Protein AF-A0AAD8QE35-F1 (afdb_monomer)

InterPro domains:
  IPR004312 Arabidopsis retrotransposon Orf1, C-terminal [PF03078] (53-208)

Sequence (294 aa):
MKKFKFGELFKKGTTSTGRPSRASTQIRRSYNEDIIAPSFAPEEDNGAPNASSFPCYDFLTNAGILDDFFTLVNRAGLATYVGDEREQYHMLTKIFVESFKFHNTQYEPTVAFKIYGNPVTMELEEFCRALDIAPVGTARRIDDNLLELYRGITEDDCRTIQRGKIRNIQLPAIKYFAYYIATSILGRENTSNISSYHLAFLNAALTGQTPYHLGSLIARRLSSRGPIFGGTIALRILTHLRLPLDSNDVPLTPRRLDIAAMKSHHFVTTDSTIDNMVYRMLFADGNEKEIPLP

Secondary structure (DSSP, 8-state):
-PPPPTT-------------------------TTT------TT----S--PPEEE-HHHHHHTT-HHHHHHHHHHTT-HHHHT----EEHHHHHHHHHH-EEE--SS--EEEEEETTEEEEEEHHHHHHHHT----SB-SPPPTTHHHHHHHHHTS--S-GGG-BGGG-SSHHHHHHHHHHHHHTS--S--SB--HHHHHHHHHHHHS---B-HHHHHHHHHHS-SS---HHHHHHHHHHTTPPPPTTPPEEPPEEE-HHHHHHTTSB-TT--SSS-EEEEE-TTS-EEEEE--

Radius of gyration: 19.99 Å; Cα contacts (8 Å, |Δi|>4): 477; chains: 1; bounding box: 56×41×51 Å

Solvent-accessible surface area (backbone atoms only — not comparable to full-atom values): 16867 Å² total; per-residue (Å²): 136,87,85,84,67,95,84,80,86,78,81,86,79,84,87,84,86,90,81,86,84,84,86,74,96,63,92,73,78,76,69,41,81,90,78,52,71,71,87,66,62,100,82,62,77,68,71,72,55,43,60,35,40,40,84,28,66,68,42,30,53,42,53,66,29,42,69,59,34,51,49,32,33,50,37,47,46,34,50,72,56,71,72,56,82,67,86,25,36,40,56,51,24,38,43,25,40,78,47,29,41,55,48,85,48,97,85,70,31,33,38,35,30,23,60,86,79,46,77,48,74,46,47,45,58,57,54,12,55,39,60,60,34,71,84,43,53,43,74,65,81,87,67,81,74,54,53,59,57,52,17,68,46,22,72,63,37,83,62,55,58,74,72,30,42,40,60,33,33,59,50,64,38,61,32,52,50,55,53,41,42,28,25,47,59,52,25,36,80,73,61,55,56,40,45,72,67,56,46,52,50,48,46,11,23,74,70,58,47,54,71,52,19,58,53,50,54,37,40,50,42,50,41,45,75,60,59,38,36,34,18,64,56,41,51,35,42,37,56,65,70,69,51,83,80,65,90,84,54,49,72,42,72,84,38,54,53,30,68,68,47,31,34,76,61,49,46,28,44,86,83,42,45,81,92,50,37,31,35,45,34,38,44,70,90,69,52,72,47,80,40,77,42,103

pLDDT: mean 83.64, std 20.68, range [27.72, 98.38]

Nearest PDB structures (foldseek):
  9b9x-assembly1_A-2  TM=2.894E-01  e=6.205E+00  Vreelandella titanicae
  9ba3-assembly3_E  TM=2.863E-01  e=8.504E+00  Vreelandella titanicae

Foldseek 3Di:
DDDDDPDDPDDDDDDDDDDDDDDDDDPDDQPPVVPDLPDDPLPDQLDWAAEAAAADPLLCVLLVNVVVLVLLCVLLQNNVVNVPQDWFWTLLLRQFLSAWDWQDDPPFTKIWGDGNNHIDIDTLCLLCVLNRHDQDADLDDDDQPLVVVLCVQQVRQVDRLSPAFLLSRFDLSLSLNLQNCQCRQLNHPPNGGGHSLSSQSSCSSVVSDRNDRNSSNSSVSSNRRHHRGHRSSSVSVCVSVVHDDDPPIDTHDHHYCHPVVCCVNQQFPPPADSNWTWGWHAHSSRDIDTHTRD

Organism: Lolium multiflorum (NCBI:txid4521)

Mean predicted aligned error: 9.41 Å

Structure (mmCIF, N/CA/C/O backbone):
data_AF-A0AAD8QE35-F1
#
_entry.id   AF-A0AAD8QE35-F1
#
loop_
_atom_site.group_PDB
_atom_site.id
_atom_site.type_symbol
_atom_site.label_atom_id
_atom_site.label_alt_id
_atom_site.label_comp_id
_atom_site.label_asym_id
_atom_site.label_entity_id
_atom_site.label_seq_id
_atom_site.pdbx_PDB_ins_code
_atom_site.Cartn_x
_atom_site.Cartn_y
_atom_site.Cartn_z
_atom_site.occupancy
_atom_site.B_iso_or_equiv
_atom_site.auth_seq_id
_atom_site.auth_comp_id
_atom_site.auth_asym_id
_atom_site.auth_atom_id
_atom_site.pdbx_PDB_model_num
ATOM 1 N N . MET A 1 1 ? 32.143 -14.003 -19.822 1.00 35.47 1 MET A N 1
ATOM 2 C CA . MET A 1 1 ? 30.923 -13.337 -19.311 1.00 35.47 1 MET A CA 1
ATOM 3 C C . MET A 1 1 ? 31.322 -12.297 -18.276 1.00 35.47 1 MET A C 1
ATOM 5 O O . MET A 1 1 ? 31.864 -12.670 -17.244 1.00 35.47 1 MET A O 1
ATOM 9 N N . LYS A 1 2 ? 31.144 -11.003 -18.566 1.00 29.42 2 LYS A N 1
ATOM 10 C CA . LYS A 1 2 ? 31.415 -9.927 -17.598 1.00 29.42 2 LYS A CA 1
ATOM 11 C C . LYS A 1 2 ? 30.158 -9.700 -16.753 1.00 29.42 2 LYS A C 1
ATOM 13 O O . LYS A 1 2 ? 29.095 -9.459 -17.309 1.00 29.42 2 LYS A O 1
ATOM 18 N N . LYS A 1 3 ? 30.289 -9.822 -15.429 1.00 28.42 3 LYS A N 1
ATOM 19 C CA . LYS A 1 3 ? 29.255 -9.462 -14.448 1.00 28.42 3 LYS A CA 1
ATOM 20 C C . LYS A 1 3 ? 29.277 -7.944 -14.267 1.00 28.42 3 LYS A C 1
ATOM 22 O O . LYS A 1 3 ? 30.312 -7.414 -13.872 1.00 28.42 3 LYS A O 1
ATOM 27 N N . PHE A 1 4 ? 28.167 -7.269 -14.537 1.00 28.77 4 PHE A N 1
ATOM 28 C CA . PHE A 1 4 ? 28.001 -5.857 -14.194 1.00 28.77 4 PHE A CA 1
ATOM 29 C C . PHE A 1 4 ? 27.396 -5.743 -12.790 1.00 28.77 4 PHE A C 1
ATOM 31 O O . PHE A 1 4 ? 26.481 -6.491 -12.447 1.00 28.77 4 PHE A O 1
ATOM 38 N N . LYS A 1 5 ? 27.941 -4.840 -11.968 1.00 30.86 5 LYS A N 1
ATOM 39 C CA . LYS A 1 5 ? 27.371 -4.438 -10.676 1.00 30.86 5 LYS A CA 1
ATOM 40 C C . LYS A 1 5 ? 26.540 -3.164 -10.860 1.00 30.86 5 LYS A C 1
ATOM 42 O O . LYS A 1 5 ? 26.785 -2.371 -11.764 1.00 30.86 5 LYS A O 1
ATOM 47 N N . PHE A 1 6 ? 25.550 -3.005 -9.989 1.00 33.34 6 PHE A N 1
ATOM 48 C CA . PHE A 1 6 ? 24.589 -1.904 -9.952 1.00 33.34 6 PHE A CA 1
ATOM 49 C C . PHE A 1 6 ? 25.293 -0.527 -9.933 1.00 33.34 6 PHE A C 1
ATOM 51 O O . PHE A 1 6 ? 26.112 -0.285 -9.049 1.00 33.34 6 PHE A O 1
ATOM 58 N N . GLY A 1 7 ? 24.978 0.356 -10.897 1.00 43.53 7 GLY A N 1
ATOM 59 C CA . GLY A 1 7 ? 25.399 1.772 -10.899 1.00 43.53 7 GLY A CA 1
ATOM 60 C C . GLY A 1 7 ? 26.199 2.296 -12.106 1.00 43.53 7 GLY A C 1
ATOM 61 O O . GLY A 1 7 ? 26.408 3.501 -12.189 1.00 43.53 7 GLY A O 1
ATOM 62 N N . GLU A 1 8 ? 26.631 1.465 -13.063 1.00 31.75 8 GLU A N 1
ATOM 63 C CA . GLU A 1 8 ? 27.619 1.907 -14.077 1.00 31.75 8 GLU A CA 1
ATOM 64 C C . GLU A 1 8 ? 27.076 2.341 -15.458 1.00 31.75 8 GLU A C 1
ATOM 66 O O . GLU A 1 8 ? 27.870 2.670 -16.339 1.00 31.75 8 GLU A O 1
ATOM 71 N N . LEU A 1 9 ? 25.758 2.393 -15.694 1.00 40.06 9 LEU A N 1
ATOM 72 C CA . LEU A 1 9 ? 25.224 2.572 -17.062 1.00 40.06 9 LEU A CA 1
ATOM 73 C C . LEU A 1 9 ? 24.686 3.958 -17.448 1.00 40.06 9 LEU A C 1
ATOM 75 O O . LEU A 1 9 ? 24.257 4.128 -18.587 1.00 40.06 9 LEU A O 1
ATOM 79 N N . PHE A 1 10 ? 24.770 4.981 -16.597 1.00 42.38 10 PHE A N 1
ATOM 80 C CA . PHE A 1 10 ? 24.181 6.288 -16.922 1.00 42.38 10 PHE A CA 1
ATOM 81 C C . PHE A 1 10 ? 25.240 7.388 -17.013 1.00 42.38 10 PHE A C 1
ATOM 83 O O . PHE A 1 10 ? 25.568 8.067 -16.042 1.00 42.38 10 PHE A O 1
ATOM 90 N N . LYS A 1 11 ? 25.790 7.584 -18.220 1.00 33.75 11 LYS A N 1
ATOM 91 C CA . LYS A 1 11 ? 26.522 8.813 -18.552 1.00 33.75 11 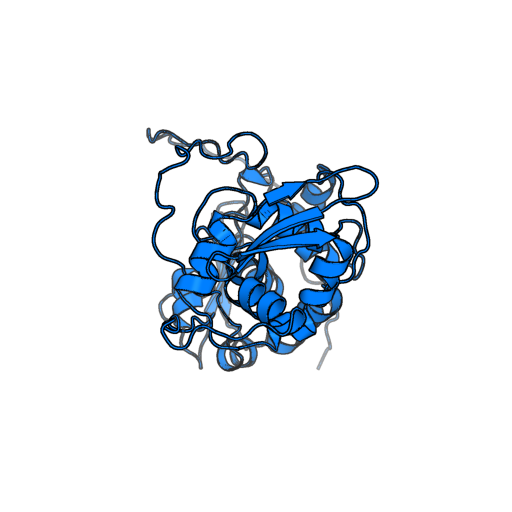LYS A CA 1
ATOM 92 C C . LYS A 1 11 ? 25.520 9.930 -18.847 1.00 33.75 11 LYS A C 1
ATOM 94 O O . LYS A 1 11 ? 24.755 9.858 -19.803 1.00 33.75 11 LYS A O 1
ATOM 99 N N . LYS A 1 12 ? 25.576 10.962 -18.005 1.00 34.97 12 LYS A N 1
ATOM 100 C CA . LYS A 1 12 ? 24.803 12.208 -18.033 1.00 34.97 12 LYS A CA 1
ATOM 101 C C . LYS A 1 12 ? 24.970 12.943 -19.372 1.00 34.97 12 LYS A C 1
ATOM 103 O O . LYS A 1 12 ? 26.063 13.412 -19.684 1.00 34.97 12 LYS A O 1
ATOM 108 N N . GLY A 1 13 ? 23.895 13.049 -20.149 1.00 31.31 13 GLY A N 1
ATOM 109 C CA . GLY A 1 13 ? 23.808 13.937 -21.311 1.00 31.31 13 GLY A CA 1
ATOM 110 C C . GLY A 1 13 ? 23.351 15.335 -20.890 1.00 31.31 13 GLY A C 1
ATOM 111 O O . GLY A 1 13 ? 22.481 15.479 -20.036 1.00 31.31 13 GLY A O 1
ATOM 112 N N . THR A 1 14 ? 23.968 16.373 -21.448 1.00 32.31 14 THR A N 1
ATOM 113 C CA . THR A 1 14 ? 23.683 17.783 -21.152 1.00 32.31 14 THR A CA 1
ATOM 114 C C . THR A 1 14 ? 22.373 18.292 -21.768 1.00 32.31 14 THR A C 1
ATOM 116 O O . THR A 1 14 ? 22.005 17.937 -22.882 1.00 32.31 14 THR A O 1
ATOM 119 N N . THR A 1 15 ? 21.735 19.181 -21.004 1.00 37.41 15 THR A N 1
ATOM 120 C CA . THR A 1 15 ? 20.575 20.066 -21.237 1.00 37.41 15 THR A CA 1
ATOM 121 C C . THR A 1 15 ? 20.285 20.537 -22.670 1.00 37.41 15 THR A C 1
ATOM 123 O O . THR A 1 15 ? 21.193 21.052 -23.316 1.00 37.41 15 THR A O 1
ATOM 126 N N . SER A 1 16 ? 18.995 20.595 -23.059 1.00 33.28 16 SER A N 1
ATOM 127 C CA . SER A 1 16 ? 18.467 21.726 -23.855 1.00 33.28 16 SER A CA 1
ATOM 128 C C . SER A 1 16 ? 16.928 21.865 -23.884 1.00 33.28 16 SER A C 1
ATOM 130 O O . SER A 1 16 ? 16.211 20.970 -24.313 1.00 33.28 16 SER A O 1
ATOM 132 N N . THR A 1 17 ? 16.489 23.072 -23.494 1.00 29.31 17 THR A N 1
ATOM 133 C CA . THR A 1 17 ? 15.390 23.937 -23.999 1.00 29.31 17 THR A CA 1
ATOM 134 C C . THR A 1 17 ? 13.962 23.405 -24.188 1.00 29.31 17 THR A C 1
ATOM 136 O O . THR A 1 17 ? 13.666 22.629 -25.091 1.00 29.31 17 THR A O 1
ATOM 139 N N . GLY A 1 18 ? 13.050 23.978 -23.392 1.00 35.59 18 GLY A N 1
ATOM 140 C CA . GLY A 1 18 ? 11.618 23.693 -23.381 1.00 35.59 18 GLY A CA 1
ATOM 141 C C . GLY A 1 18 ? 10.784 24.303 -24.513 1.00 35.59 18 GLY A C 1
ATOM 142 O O . GLY A 1 18 ? 11.203 25.196 -25.249 1.00 35.59 18 GLY A O 1
ATOM 143 N N . ARG A 1 19 ? 9.537 23.824 -24.591 1.00 27.72 19 ARG A N 1
ATOM 144 C CA . ARG A 1 19 ? 8.453 24.384 -25.409 1.00 27.72 19 ARG A CA 1
ATOM 145 C C . ARG A 1 19 ? 7.129 24.423 -24.623 1.00 27.72 19 ARG A C 1
ATOM 147 O O . ARG A 1 19 ? 6.970 23.675 -23.660 1.00 27.72 19 ARG A O 1
ATOM 154 N N . PRO A 1 20 ? 6.201 25.325 -24.992 1.00 31.66 20 PRO A N 1
ATOM 155 C CA . PRO A 1 20 ? 5.184 25.856 -24.092 1.00 31.66 20 PRO A CA 1
ATOM 156 C C . PRO A 1 20 ? 3.946 24.965 -23.939 1.00 31.66 20 PRO A C 1
ATOM 158 O O . PRO A 1 20 ? 3.482 24.311 -24.871 1.00 31.66 20 PRO A O 1
ATOM 161 N N . SER A 1 21 ? 3.382 25.021 -22.733 1.00 34.06 21 SER A N 1
ATOM 162 C CA . SER A 1 21 ? 2.161 24.339 -22.304 1.00 34.06 21 SER A CA 1
ATOM 163 C C . SER A 1 21 ? 0.914 24.932 -22.967 1.00 34.06 21 SER A C 1
ATOM 165 O O . SER A 1 21 ? 0.560 26.082 -22.708 1.00 34.06 21 SER A O 1
ATOM 167 N N . ARG A 1 22 ? 0.176 24.119 -23.734 1.00 32.00 22 ARG A N 1
ATOM 168 C CA . ARG A 1 22 ? -1.222 24.403 -24.091 1.00 32.00 22 ARG A CA 1
ATOM 169 C C . ARG A 1 22 ? -2.116 24.075 -22.895 1.00 32.00 22 ARG A C 1
ATOM 171 O O . ARG A 1 22 ? -2.375 22.913 -22.597 1.00 32.00 22 ARG A O 1
ATOM 178 N N . ALA A 1 23 ? -2.560 25.115 -22.198 1.00 35.97 23 ALA A N 1
ATOM 179 C CA . ALA A 1 23 ? -3.620 25.016 -21.210 1.00 35.97 23 ALA A CA 1
ATOM 180 C C . ALA A 1 23 ? -4.965 24.839 -21.928 1.00 35.97 23 ALA A C 1
ATOM 182 O O . ALA A 1 23 ? -5.373 25.707 -22.695 1.00 35.97 23 ALA A O 1
ATOM 183 N N . SER A 1 24 ? -5.657 23.733 -21.658 1.00 31.94 24 SER A N 1
ATOM 184 C CA . SER A 1 24 ? -7.096 23.621 -21.883 1.00 31.94 24 SER A CA 1
ATOM 185 C C . SER A 1 24 ? -7.795 23.408 -20.546 1.00 31.94 24 SER A C 1
ATOM 187 O O . SER A 1 24 ? -7.447 22.532 -19.754 1.00 31.94 24 SER A O 1
ATOM 189 N N . THR A 1 25 ? -8.762 24.280 -20.327 1.00 38.62 25 THR A N 1
ATOM 190 C CA . THR A 1 25 ? -9.704 24.434 -19.227 1.00 38.62 25 THR A CA 1
ATOM 191 C C . THR A 1 25 ? -10.358 23.111 -18.819 1.00 38.62 25 THR A C 1
ATOM 193 O O . THR A 1 25 ? -11.328 22.655 -19.411 1.00 38.62 25 THR A O 1
ATOM 196 N N . GLN A 1 26 ? -9.8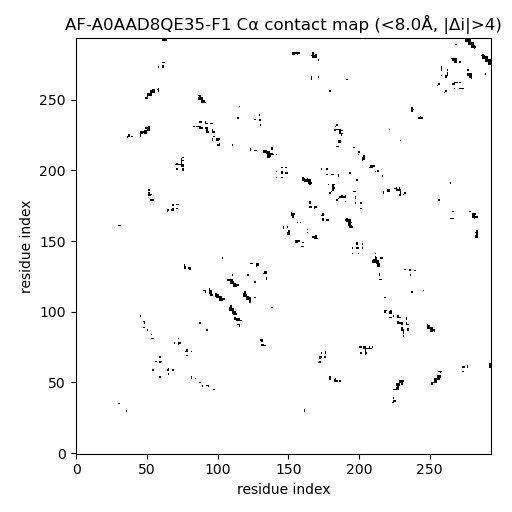55 22.520 -17.742 1.00 32.88 26 GLN A N 1
ATOM 197 C CA . GLN A 1 26 ? -10.645 21.729 -16.807 1.00 32.88 26 GLN A CA 1
ATOM 198 C C . GLN A 1 26 ? -10.312 22.269 -15.423 1.00 32.88 26 GLN A C 1
ATOM 200 O O . GLN A 1 26 ? -9.146 22.550 -15.139 1.00 32.88 26 GLN A O 1
ATOM 205 N N . ILE A 1 27 ? -11.329 22.457 -14.584 1.00 31.09 27 ILE A N 1
ATOM 206 C CA . ILE A 1 27 ? -11.174 22.850 -13.182 1.00 31.09 27 ILE A CA 1
ATOM 207 C C . ILE A 1 27 ? -10.226 21.834 -12.529 1.00 31.09 27 ILE A C 1
ATOM 209 O O . ILE A 1 27 ? -10.613 20.719 -12.185 1.00 31.09 27 ILE A O 1
ATOM 213 N N . ARG A 1 28 ? -8.942 22.192 -12.421 1.00 30.69 28 ARG A N 1
ATOM 214 C CA . ARG A 1 28 ? -7.927 21.370 -11.768 1.00 30.69 28 ARG A CA 1
ATOM 215 C C . ARG A 1 28 ? -8.193 21.442 -10.274 1.00 30.69 28 ARG A C 1
ATOM 217 O O . ARG A 1 28 ? -7.816 22.415 -9.627 1.00 30.69 28 ARG A O 1
ATOM 224 N N . ARG A 1 29 ? -8.813 20.396 -9.722 1.00 34.97 29 ARG A N 1
ATOM 225 C CA . ARG A 1 29 ? -8.756 20.146 -8.280 1.00 34.97 29 ARG A CA 1
ATOM 226 C C . ARG A 1 29 ? -7.279 20.003 -7.903 1.00 34.97 29 ARG A C 1
ATOM 228 O O . ARG A 1 29 ? -6.579 19.128 -8.410 1.00 34.97 29 ARG A O 1
ATOM 235 N N . SER A 1 30 ? -6.790 20.927 -7.084 1.00 33.66 30 SER A N 1
ATOM 236 C CA . SER A 1 30 ? -5.463 20.843 -6.483 1.00 33.66 30 SER A CA 1
ATOM 237 C C . SER A 1 30 ? -5.479 19.672 -5.500 1.00 33.66 30 SER A C 1
ATOM 239 O O . SER A 1 30 ? -6.125 19.757 -4.461 1.00 33.66 30 SER A O 1
ATOM 241 N N . TYR A 1 31 ? -4.830 18.557 -5.840 1.00 44.31 31 TYR A N 1
ATOM 242 C CA . TYR A 1 31 ? -4.689 17.404 -4.943 1.00 44.31 31 TYR A CA 1
ATOM 243 C C . TYR A 1 31 ? -3.581 17.682 -3.934 1.00 44.31 31 TYR A C 1
ATOM 245 O O . TYR A 1 31 ? -2.482 17.137 -4.001 1.00 44.31 31 TYR A O 1
ATOM 253 N N . ASN A 1 32 ? -3.866 18.605 -3.028 1.00 43.66 32 ASN A N 1
ATOM 254 C CA . ASN A 1 32 ? -3.043 18.841 -1.867 1.00 43.66 32 ASN A CA 1
ATOM 255 C C . ASN A 1 32 ? -3.665 18.032 -0.721 1.00 43.66 32 ASN A C 1
ATOM 257 O O . ASN A 1 32 ? -4.665 18.446 -0.138 1.00 43.66 32 ASN A O 1
ATOM 261 N N . GLU A 1 33 ? -3.126 16.836 -0.475 1.00 52.22 33 GLU A N 1
ATOM 262 C CA . GLU A 1 33 ? -3.690 15.847 0.466 1.00 52.22 33 GLU A CA 1
ATOM 263 C C . GLU A 1 33 ? -3.684 16.328 1.923 1.00 52.22 33 GLU A C 1
ATOM 265 O O . GLU A 1 33 ? -4.441 15.814 2.738 1.00 52.22 33 GLU A O 1
ATOM 270 N N . ASP A 1 34 ? -2.900 17.366 2.226 1.00 42.91 34 ASP A N 1
ATOM 271 C CA . ASP A 1 34 ? -2.876 18.022 3.532 1.00 42.91 34 ASP A CA 1
ATOM 272 C C . ASP A 1 34 ? -3.781 19.272 3.621 1.00 42.91 34 ASP A C 1
ATOM 274 O O . ASP A 1 34 ? -3.892 19.859 4.695 1.00 42.91 34 ASP A O 1
ATOM 278 N N . ILE A 1 35 ? -4.394 19.724 2.515 1.00 39.91 35 ILE A N 1
ATOM 279 C CA . ILE A 1 35 ? -5.206 20.963 2.478 1.00 39.91 35 ILE A CA 1
ATOM 280 C C . ILE A 1 35 ? -6.658 20.705 2.056 1.00 39.91 35 ILE A C 1
ATOM 282 O O . ILE A 1 35 ? -7.537 21.487 2.404 1.00 39.91 35 ILE A O 1
ATOM 286 N N . ILE A 1 36 ? -6.953 19.610 1.353 1.00 36.78 36 ILE A N 1
ATOM 287 C CA . ILE A 1 36 ? -8.328 19.293 0.954 1.00 36.78 36 ILE A CA 1
ATOM 288 C C . ILE A 1 36 ? -8.663 17.875 1.397 1.00 36.78 36 ILE A C 1
ATOM 290 O O . ILE A 1 36 ? -8.595 16.926 0.617 1.00 36.78 36 ILE A O 1
ATOM 294 N N . ALA A 1 37 ? -9.083 17.746 2.657 1.00 36.47 37 ALA A N 1
ATOM 295 C CA . ALA A 1 37 ? -10.058 16.718 2.983 1.00 36.47 37 ALA A CA 1
ATOM 296 C C . ALA A 1 37 ? -11.293 17.015 2.119 1.00 36.47 37 ALA A C 1
ATOM 298 O O . ALA A 1 37 ? -11.803 18.139 2.176 1.00 36.47 37 ALA A O 1
ATOM 299 N N . PRO A 1 38 ? -11.753 16.093 1.263 1.00 39.47 38 PRO A N 1
ATOM 300 C CA . PRO A 1 38 ? -13.005 16.324 0.577 1.00 39.47 38 PRO A CA 1
ATOM 301 C C . PRO A 1 38 ? -14.102 16.417 1.645 1.00 39.47 38 PRO A C 1
ATOM 303 O O . PRO A 1 38 ? -14.310 15.496 2.433 1.00 39.47 38 PRO A O 1
ATOM 306 N N . SER A 1 39 ? -14.724 17.593 1.721 1.00 34.56 39 SER A N 1
ATOM 307 C CA . SER A 1 39 ? -15.878 17.860 2.571 1.00 34.56 39 SER A CA 1
ATOM 308 C C . SER A 1 39 ? -17.063 17.118 1.972 1.00 34.56 39 SER A C 1
ATOM 310 O O . SER A 1 39 ? -17.765 17.665 1.125 1.00 34.56 39 SER A O 1
ATOM 312 N N . PHE A 1 40 ? -17.247 15.876 2.396 1.00 40.78 40 PHE A N 1
ATOM 313 C CA . PHE A 1 40 ? -18.498 15.158 2.217 1.00 40.78 40 PHE A CA 1
ATOM 314 C C . PHE A 1 40 ? -19.325 15.339 3.486 1.00 40.78 40 PHE A C 1
ATOM 316 O O . PHE A 1 40 ? -18.777 15.325 4.597 1.00 40.78 40 PHE A O 1
ATOM 323 N N . ALA A 1 41 ? -20.622 15.588 3.330 1.00 42.97 41 ALA A N 1
ATOM 324 C CA . ALA A 1 41 ? -21.521 15.731 4.468 1.00 42.97 41 ALA A CA 1
ATOM 325 C C . ALA A 1 41 ? -21.488 14.444 5.326 1.00 42.97 41 ALA A C 1
ATOM 327 O O . ALA A 1 41 ? -21.203 13.369 4.798 1.00 42.97 41 ALA A O 1
ATOM 328 N N . PRO A 1 42 ? -21.784 14.502 6.640 1.00 49.94 42 PRO A N 1
ATOM 329 C CA . PRO A 1 42 ? -21.721 13.341 7.542 1.00 49.94 42 PRO A CA 1
ATOM 330 C C . PRO A 1 42 ? -22.546 12.119 7.098 1.00 49.94 42 PRO A C 1
ATOM 332 O O . PRO A 1 42 ? -22.312 11.026 7.609 1.00 49.94 42 PRO A O 1
ATOM 335 N N . GLU A 1 43 ? -23.483 12.315 6.168 1.00 51.81 43 GLU A N 1
ATOM 336 C CA . GLU A 1 43 ? -24.451 11.333 5.671 1.00 51.81 43 GLU A CA 1
ATOM 337 C C . GLU A 1 43 ? -24.199 10.878 4.221 1.00 51.81 43 GLU A C 1
ATOM 339 O O . GLU A 1 43 ? -24.979 10.093 3.687 1.00 51.81 43 GLU A O 1
ATOM 344 N N . GLU A 1 44 ? -23.134 11.340 3.558 1.00 57.69 44 GLU A N 1
ATOM 345 C CA . GLU A 1 44 ? -22.817 10.857 2.210 1.00 57.69 44 GLU A CA 1
ATOM 346 C C . GLU A 1 44 ? -22.175 9.464 2.280 1.00 57.69 44 GLU A C 1
ATOM 348 O O . GLU A 1 44 ? -21.065 9.282 2.793 1.00 57.69 44 GLU A O 1
ATOM 353 N N . ASP A 1 45 ? -22.908 8.476 1.759 1.00 68.50 45 ASP A N 1
ATOM 354 C CA . ASP A 1 45 ? -22.418 7.129 1.470 1.00 68.50 45 ASP A CA 1
ATOM 355 C C . ASP A 1 45 ? -21.128 7.232 0.636 1.00 68.50 45 ASP A C 1
ATOM 357 O O . ASP A 1 45 ? -21.146 7.764 -0.477 1.00 68.50 45 ASP A O 1
ATOM 361 N N . ASN A 1 46 ? -19.997 6.730 1.156 1.00 70.75 46 ASN A N 1
ATOM 362 C CA . ASN A 1 46 ? -18.709 6.792 0.446 1.00 70.75 46 ASN A CA 1
ATOM 363 C C . ASN A 1 46 ? -18.626 5.750 -0.690 1.00 70.75 46 ASN A C 1
ATOM 365 O O . ASN A 1 46 ? -17.576 5.582 -1.316 1.00 70.75 46 ASN A O 1
ATOM 369 N N . GLY A 1 47 ? -19.739 5.064 -0.967 1.00 84.19 47 GLY A N 1
ATOM 370 C CA . GLY A 1 47 ? -19.930 4.139 -2.068 1.00 84.19 47 GLY A CA 1
ATOM 371 C C . GLY A 1 47 ? -19.789 2.681 -1.644 1.00 84.19 47 GLY A C 1
ATOM 372 O O . GLY A 1 47 ? -19.987 2.296 -0.486 1.00 84.19 47 GLY A O 1
ATOM 373 N N . ALA A 1 48 ? -19.472 1.835 -2.622 1.00 88.12 48 ALA A N 1
ATOM 374 C CA . ALA A 1 48 ? -19.199 0.427 -2.382 1.00 88.12 48 ALA A CA 1
ATOM 375 C C . ALA A 1 48 ? -17.726 0.212 -1.966 1.00 88.12 48 ALA A C 1
ATOM 377 O O . ALA A 1 48 ? -16.829 0.870 -2.507 1.00 88.12 48 ALA A O 1
ATOM 378 N N . PRO A 1 49 ? -17.450 -0.716 -1.033 1.00 91.94 49 PRO A N 1
ATOM 379 C CA . PRO A 1 49 ? -16.101 -1.172 -0.728 1.00 91.94 49 PRO A CA 1
ATOM 380 C C . PRO A 1 49 ? -15.436 -1.822 -1.943 1.00 91.94 49 PRO A C 1
ATOM 382 O O . PRO A 1 49 ? -16.054 -2.560 -2.708 1.00 91.94 49 PRO A O 1
ATOM 385 N N . ASN A 1 50 ? -14.140 -1.567 -2.086 1.00 91.56 50 ASN A N 1
ATOM 386 C CA . ASN A 1 50 ? -13.281 -2.134 -3.110 1.00 91.56 50 ASN A CA 1
ATOM 387 C C . ASN A 1 50 ? -12.273 -3.090 -2.470 1.00 91.56 50 ASN A C 1
ATOM 389 O O . ASN A 1 50 ? -11.708 -2.803 -1.412 1.00 91.56 50 ASN A O 1
ATOM 393 N N . ALA A 1 51 ? -12.000 -4.206 -3.145 1.00 91.81 51 ALA A N 1
ATOM 394 C CA . ALA A 1 51 ? -10.957 -5.128 -2.719 1.00 91.81 51 ALA A CA 1
ATOM 395 C C . ALA A 1 51 ? -9.559 -4.509 -2.891 1.00 91.81 51 ALA A C 1
ATOM 397 O O . ALA A 1 51 ? -9.238 -3.939 -3.941 1.00 91.81 51 ALA A O 1
ATOM 398 N N . SER A 1 52 ? -8.710 -4.683 -1.877 1.00 91.12 52 SER A N 1
ATOM 399 C CA . SER A 1 52 ? -7.258 -4.504 -1.981 1.00 91.12 52 SER A CA 1
ATOM 400 C C . SER A 1 52 ? -6.673 -5.424 -3.057 1.00 91.12 52 SER A C 1
ATOM 402 O O . SER A 1 52 ? -7.171 -6.535 -3.252 1.00 91.12 52 SER A O 1
ATOM 404 N N . SER A 1 53 ? -5.613 -4.979 -3.739 1.00 91.69 53 SER A N 1
ATOM 405 C CA . SER A 1 53 ? -4.965 -5.763 -4.800 1.00 91.69 53 SER A CA 1
ATOM 406 C C . SER A 1 53 ? -3.796 -6.587 -4.261 1.00 91.69 53 SER A C 1
ATOM 408 O O . SER A 1 53 ? -2.839 -6.048 -3.703 1.00 91.69 53 SER A O 1
ATOM 410 N N . PHE A 1 54 ? -3.815 -7.892 -4.483 1.00 93.81 54 PHE A N 1
ATOM 411 C CA . PHE A 1 54 ? -2.701 -8.763 -4.124 1.00 93.81 54 PHE A CA 1
ATOM 412 C C . PHE A 1 54 ? -1.625 -8.772 -5.215 1.00 93.81 54 PHE A C 1
ATOM 414 O O . PHE A 1 54 ? -1.931 -8.555 -6.396 1.00 93.81 54 PHE A O 1
ATOM 421 N N . PRO A 1 55 ? -0.353 -9.019 -4.867 1.00 95.31 55 PRO A N 1
ATOM 422 C CA . PRO A 1 55 ? 0.665 -9.279 -5.871 1.00 95.31 55 PRO A CA 1
ATOM 423 C C . PRO A 1 55 ? 0.307 -10.508 -6.723 1.00 95.31 55 PRO A C 1
ATOM 425 O O . PRO A 1 55 ? -0.347 -11.445 -6.270 1.00 95.31 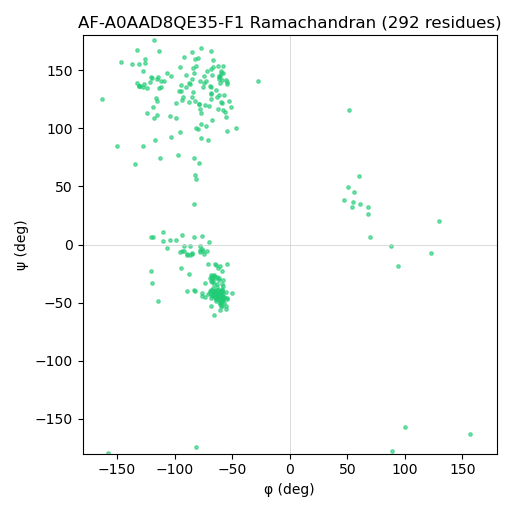55 PRO A O 1
ATOM 428 N N . CYS A 1 56 ? 0.729 -10.510 -7.985 1.00 96.06 56 CYS A N 1
ATOM 429 C CA . CYS A 1 56 ? 0.651 -11.674 -8.856 1.00 96.06 56 CYS A CA 1
ATOM 430 C C . CYS A 1 56 ? 2.048 -12.297 -8.981 1.00 96.06 56 CYS A C 1
ATOM 432 O O . CYS A 1 56 ? 2.940 -11.696 -9.578 1.00 96.06 56 CYS A O 1
ATOM 434 N N . TYR A 1 57 ? 2.240 -13.488 -8.408 1.00 95.81 57 TYR A N 1
ATOM 435 C CA . TYR A 1 57 ? 3.521 -14.205 -8.450 1.00 95.81 57 TYR A CA 1
ATOM 436 C C . TYR A 1 57 ? 3.948 -14.548 -9.877 1.00 95.81 57 TYR A C 1
ATOM 438 O O . TYR A 1 57 ? 5.113 -14.349 -10.217 1.00 95.81 57 TYR A O 1
ATOM 446 N N . ASP A 1 58 ? 3.012 -14.984 -10.723 1.00 96.25 58 ASP A N 1
ATOM 447 C CA . ASP A 1 58 ? 3.301 -15.283 -12.128 1.00 96.25 58 ASP A CA 1
ATOM 448 C C . ASP A 1 58 ? 3.790 -14.033 -12.857 1.00 96.25 58 ASP A C 1
ATOM 450 O O . ASP A 1 58 ? 4.817 -14.076 -13.530 1.00 96.25 58 ASP A O 1
ATOM 454 N N . PHE A 1 59 ? 3.118 -12.890 -12.673 1.00 97.62 59 PHE A N 1
ATOM 455 C CA . PHE A 1 59 ? 3.576 -11.632 -13.256 1.00 97.62 59 PHE A CA 1
ATOM 456 C C . PHE A 1 59 ? 4.972 -11.261 -12.749 1.00 97.62 59 PHE A C 1
ATOM 458 O O . PHE A 1 59 ? 5.856 -11.003 -13.553 1.00 97.62 59 PHE A O 1
ATOM 465 N N . LEU A 1 60 ? 5.187 -11.260 -11.430 1.00 97.88 60 LEU A N 1
ATOM 466 C CA . LEU A 1 60 ? 6.468 -10.890 -10.818 1.00 97.88 60 LEU A CA 1
ATOM 467 C C . LEU A 1 60 ? 7.630 -11.776 -11.291 1.00 97.88 60 LEU A C 1
ATOM 469 O O . LEU A 1 60 ? 8.732 -11.271 -11.514 1.00 97.88 60 LEU A O 1
ATOM 473 N N . THR A 1 61 ? 7.380 -13.079 -11.432 1.00 97.81 61 THR A N 1
ATOM 474 C CA . THR A 1 61 ? 8.368 -14.071 -11.873 1.00 97.81 61 THR A CA 1
ATOM 475 C C . THR A 1 61 ? 8.729 -13.854 -13.336 1.00 97.81 61 THR A C 1
ATOM 477 O O . THR A 1 61 ? 9.904 -13.683 -13.646 1.00 97.81 61 THR A O 1
ATOM 480 N N . ASN A 1 62 ? 7.727 -13.785 -14.217 1.00 97.12 62 ASN A N 1
ATOM 481 C CA . ASN A 1 62 ? 7.945 -13.598 -15.653 1.00 97.12 62 ASN A CA 1
ATOM 482 C C . ASN A 1 62 ? 8.473 -12.193 -15.986 1.00 97.12 62 ASN A C 1
ATOM 484 O O . ASN A 1 62 ? 9.235 -12.023 -16.919 1.00 97.12 62 ASN A O 1
ATOM 488 N N . ALA A 1 63 ? 8.148 -11.177 -15.185 1.00 97.38 63 ALA A N 1
ATOM 489 C CA . ALA A 1 63 ? 8.737 -9.846 -15.314 1.00 97.38 63 ALA A CA 1
ATOM 490 C C . ALA A 1 63 ? 10.190 -9.767 -14.798 1.00 97.38 63 ALA A C 1
ATOM 492 O O . ALA A 1 63 ? 10.824 -8.719 -14.935 1.00 97.38 63 ALA A O 1
ATOM 493 N N . GLY A 1 64 ? 10.709 -10.822 -14.156 1.00 97.81 64 GLY A N 1
ATOM 494 C CA . GLY A 1 64 ? 12.057 -10.854 -13.586 1.00 97.81 64 GLY A CA 1
ATOM 495 C C . GLY A 1 64 ? 12.260 -9.921 -12.386 1.00 97.81 64 GLY A C 1
ATOM 496 O O . GLY A 1 64 ? 13.378 -9.469 -12.154 1.00 97.81 64 GLY A O 1
ATOM 497 N N . ILE A 1 65 ? 11.196 -9.598 -11.638 1.00 98.25 65 ILE A N 1
ATOM 498 C CA . ILE A 1 65 ? 11.224 -8.622 -10.526 1.00 98.25 65 ILE A CA 1
ATOM 499 C C . ILE A 1 65 ? 10.811 -9.209 -9.172 1.00 98.25 65 ILE A C 1
ATOM 501 O O . ILE A 1 65 ? 10.660 -8.463 -8.205 1.00 98.25 65 ILE A O 1
ATOM 505 N N . LEU A 1 66 ? 10.603 -10.526 -9.093 1.00 98.06 66 LEU A N 1
ATOM 506 C CA . LEU A 1 66 ? 10.132 -11.217 -7.890 1.00 98.06 66 LEU A CA 1
ATOM 507 C C . LEU A 1 66 ? 11.029 -10.953 -6.670 1.00 98.06 66 LEU A C 1
ATOM 509 O O . LEU A 1 66 ? 10.547 -10.462 -5.648 1.00 98.06 66 LEU A O 1
ATOM 513 N N . ASP A 1 67 ? 12.327 -11.229 -6.790 1.00 98.19 67 ASP A N 1
ATOM 514 C CA . ASP A 1 67 ? 13.277 -11.109 -5.677 1.00 98.19 67 ASP A CA 1
ATOM 515 C C . ASP A 1 67 ? 13.453 -9.654 -5.223 1.00 98.19 67 ASP A C 1
ATOM 517 O O . ASP A 1 67 ? 13.482 -9.359 -4.023 1.00 98.19 67 ASP A O 1
ATOM 521 N N . ASP A 1 68 ? 13.508 -8.723 -6.178 1.00 98.31 68 ASP A N 1
ATOM 522 C CA . ASP A 1 68 ? 13.600 -7.290 -5.898 1.00 98.31 68 ASP A CA 1
ATOM 523 C C . ASP A 1 68 ? 12.338 -6.790 -5.183 1.00 98.31 68 ASP A C 1
ATOM 525 O O . ASP A 1 68 ? 12.429 -6.061 -4.191 1.00 98.31 68 ASP A O 1
ATOM 529 N N . PHE A 1 69 ? 11.153 -7.216 -5.633 1.00 98.25 69 PHE A N 1
ATOM 530 C CA . PHE A 1 69 ? 9.887 -6.882 -4.985 1.00 98.25 69 PHE A CA 1
ATOM 531 C C . PHE A 1 69 ? 9.846 -7.394 -3.541 1.00 98.25 69 PHE A C 1
ATOM 533 O O . PHE A 1 69 ? 9.564 -6.616 -2.627 1.00 98.25 69 PHE A O 1
ATOM 540 N N . PHE A 1 70 ? 10.181 -8.665 -3.301 1.00 97.94 70 PHE A N 1
ATOM 541 C CA . PHE A 1 70 ? 10.179 -9.215 -1.943 1.00 97.94 70 PHE A CA 1
ATOM 542 C C . PHE A 1 70 ? 11.267 -8.607 -1.055 1.00 97.94 70 PHE A C 1
ATOM 544 O O . PHE A 1 70 ? 11.053 -8.433 0.145 1.00 97.94 70 PHE A O 1
ATOM 551 N N . THR A 1 71 ? 12.394 -8.179 -1.626 1.00 98.38 71 THR A N 1
ATOM 552 C CA . THR A 1 71 ? 13.403 -7.400 -0.896 1.00 98.38 71 THR A CA 1
ATOM 553 C C . THR A 1 71 ? 12.828 -6.073 -0.393 1.00 98.38 71 THR A C 1
ATOM 555 O O . THR A 1 71 ? 13.015 -5.735 0.779 1.00 98.38 71 THR A O 1
ATOM 558 N N . LEU A 1 72 ? 12.088 -5.341 -1.236 1.00 98.38 72 LEU A N 1
ATOM 559 C CA . LEU A 1 72 ? 11.412 -4.095 -0.852 1.00 98.38 72 LEU A CA 1
ATOM 560 C C . LEU A 1 72 ? 10.346 -4.336 0.227 1.00 98.38 72 LEU A C 1
ATOM 562 O O . LEU A 1 72 ? 10.297 -3.611 1.220 1.00 98.38 72 LEU A O 1
ATOM 566 N N . VAL A 1 73 ? 9.531 -5.380 0.061 1.00 97.25 73 VAL A N 1
ATOM 567 C CA . VAL A 1 73 ? 8.493 -5.788 1.023 1.00 97.25 73 VAL A CA 1
ATOM 568 C C . VAL A 1 73 ? 9.089 -6.098 2.395 1.00 97.25 73 VAL A C 1
ATOM 570 O O . VAL A 1 73 ? 8.597 -5.593 3.405 1.00 97.25 73 VAL A O 1
ATOM 573 N N . ASN A 1 74 ? 10.162 -6.890 2.436 1.00 96.50 74 ASN A N 1
ATOM 574 C CA . ASN A 1 74 ? 10.825 -7.273 3.680 1.00 96.50 74 ASN A CA 1
ATOM 575 C C . ASN A 1 74 ? 11.414 -6.053 4.396 1.00 96.50 74 ASN A C 1
ATOM 577 O O . ASN A 1 74 ? 11.209 -5.884 5.596 1.00 96.50 74 ASN A O 1
ATOM 581 N N . ARG A 1 75 ? 12.089 -5.161 3.662 1.00 96.69 75 ARG A N 1
ATOM 582 C CA . ARG A 1 75 ? 12.672 -3.932 4.227 1.00 96.69 75 ARG A CA 1
ATOM 583 C C . ARG A 1 75 ? 11.624 -2.940 4.724 1.00 96.69 75 ARG A C 1
ATOM 585 O O . ARG A 1 75 ? 11.874 -2.236 5.694 1.00 96.69 75 ARG A O 1
ATOM 592 N N . ALA A 1 76 ? 10.453 -2.905 4.094 1.00 95.81 76 ALA A N 1
ATOM 593 C CA . ALA A 1 76 ? 9.326 -2.097 4.548 1.00 95.81 76 ALA A CA 1
ATOM 594 C C . ALA A 1 76 ? 8.566 -2.710 5.741 1.00 95.81 76 ALA A C 1
ATOM 596 O O . ALA A 1 76 ? 7.630 -2.084 6.234 1.00 95.81 76 ALA A O 1
ATOM 597 N N . GLY A 1 77 ? 8.926 -3.922 6.188 1.00 94.81 77 GLY A N 1
ATOM 598 C CA . GLY A 1 77 ? 8.211 -4.627 7.253 1.00 94.81 77 GLY A CA 1
ATOM 599 C C . GLY A 1 77 ? 6.802 -5.063 6.844 1.00 94.81 77 GLY A C 1
ATOM 600 O O . GLY A 1 77 ? 5.901 -5.061 7.670 1.00 94.81 77 GLY A O 1
ATOM 601 N N . LEU A 1 78 ? 6.589 -5.389 5.564 1.00 94.88 78 LEU A N 1
ATOM 602 C CA . LEU A 1 78 ? 5.273 -5.749 5.013 1.00 94.88 78 LEU A CA 1
ATOM 603 C C . LEU A 1 78 ? 5.156 -7.233 4.635 1.00 94.88 78 LEU A C 1
ATOM 605 O O . LEU A 1 78 ? 4.199 -7.615 3.964 1.00 94.88 78 LEU A O 1
ATOM 609 N N . ALA A 1 79 ? 6.116 -8.071 5.031 1.00 93.50 79 ALA A N 1
ATOM 610 C CA . ALA A 1 79 ? 6.207 -9.470 4.606 1.00 93.50 79 ALA A CA 1
ATOM 611 C C . ALA A 1 79 ? 4.949 -10.280 4.943 1.00 93.50 79 ALA A C 1
ATOM 613 O O . ALA A 1 79 ? 4.354 -10.906 4.065 1.00 93.50 79 ALA A O 1
ATOM 614 N N . THR A 1 80 ? 4.496 -10.214 6.196 1.00 91.06 80 THR A N 1
ATOM 615 C CA . THR A 1 80 ? 3.287 -10.924 6.622 1.00 91.06 80 THR A CA 1
ATOM 616 C C . THR A 1 80 ? 2.039 -10.333 5.992 1.00 91.06 80 THR A C 1
ATOM 618 O O . THR A 1 80 ? 1.099 -11.073 5.731 1.00 91.06 80 THR A O 1
ATOM 621 N N . TYR A 1 81 ? 2.016 -9.023 5.729 1.00 87.19 81 TYR A N 1
ATOM 622 C CA . TYR A 1 81 ? 0.901 -8.352 5.065 1.00 87.19 81 TYR A CA 1
ATOM 623 C C . TYR A 1 81 ? 0.756 -8.793 3.606 1.00 87.19 81 TYR A C 1
ATOM 625 O O . TYR A 1 81 ? -0.349 -9.071 3.158 1.00 87.19 81 TYR A O 1
ATOM 633 N N . VAL A 1 82 ? 1.866 -8.897 2.871 1.00 90.62 82 VAL A N 1
ATOM 634 C CA . VAL A 1 82 ? 1.876 -9.383 1.482 1.00 90.62 82 VAL A CA 1
ATOM 635 C C . VAL A 1 82 ? 1.460 -10.848 1.386 1.00 90.62 82 VAL A C 1
ATOM 637 O O . VAL A 1 82 ? 0.724 -11.199 0.470 1.00 90.62 82 VAL A O 1
ATOM 640 N N . GLY A 1 83 ? 1.910 -11.692 2.318 1.00 86.44 83 GLY A N 1
ATOM 641 C CA . GLY A 1 83 ? 1.558 -13.117 2.334 1.00 86.44 83 GLY A CA 1
ATOM 642 C C . GLY A 1 83 ? 0.108 -13.410 2.737 1.00 86.44 83 GLY A C 1
ATOM 643 O O . GLY A 1 83 ? -0.320 -14.560 2.696 1.00 86.44 83 GLY A O 1
ATOM 644 N N . ASP A 1 84 ? -0.649 -12.394 3.142 1.00 85.62 84 ASP A N 1
ATOM 645 C CA . ASP A 1 84 ? -2.012 -12.529 3.633 1.00 85.62 84 ASP A CA 1
ATOM 646 C C . ASP A 1 84 ? -3.038 -12.247 2.537 1.00 85.62 84 ASP A C 1
ATOM 648 O O . ASP A 1 84 ? -3.674 -11.193 2.488 1.00 85.62 84 ASP A O 1
ATOM 652 N N . GLU A 1 85 ? -3.202 -13.232 1.656 1.00 86.50 85 GLU A N 1
ATOM 653 C CA . GLU A 1 85 ? -4.186 -13.220 0.570 1.00 86.50 85 GLU A CA 1
ATOM 654 C C . GLU A 1 85 ? -5.588 -13.673 1.018 1.00 86.50 85 GLU A C 1
ATOM 656 O O . GLU A 1 85 ? -6.309 -14.341 0.273 1.00 86.50 85 GLU A O 1
ATOM 661 N N . ARG A 1 86 ? -5.988 -13.354 2.255 1.00 87.62 86 ARG A N 1
ATOM 662 C CA . ARG A 1 86 ? -7.315 -13.720 2.764 1.00 87.62 86 ARG A CA 1
ATOM 663 C C . ARG A 1 86 ? -8.437 -12.987 2.027 1.00 87.62 86 ARG A C 1
ATOM 665 O O . ARG A 1 86 ? -8.272 -11.866 1.535 1.00 87.62 86 ARG A O 1
ATOM 672 N N . GLU A 1 87 ? -9.607 -13.625 2.006 1.00 91.94 87 GLU A N 1
ATOM 673 C CA . GLU A 1 87 ? -10.847 -13.020 1.520 1.00 91.94 87 GLU A CA 1
ATOM 674 C C . GLU A 1 87 ? -11.139 -11.710 2.252 1.00 91.94 87 GLU A C 1
ATOM 676 O O . GLU A 1 87 ? -10.927 -11.583 3.453 1.00 91.94 87 GLU A O 1
ATOM 681 N N . GLN A 1 88 ? -11.641 -10.721 1.524 1.00 94.19 88 GLN A N 1
ATOM 682 C CA . GLN A 1 88 ? -12.069 -9.444 2.090 1.00 94.19 88 GLN A CA 1
ATOM 683 C C . GLN A 1 88 ? -13.592 -9.411 2.070 1.00 94.19 88 GLN A C 1
ATOM 685 O O . GLN A 1 88 ? -14.177 -9.967 1.152 1.00 94.19 88 GLN A O 1
ATOM 690 N N . TYR A 1 89 ? -14.238 -8.754 3.031 1.00 96.62 89 TYR A N 1
ATOM 691 C CA . TYR A 1 89 ? -15.699 -8.800 3.167 1.00 96.62 89 TYR A CA 1
ATOM 692 C C . TYR A 1 89 ? -16.329 -7.417 3.054 1.00 96.62 89 TYR A C 1
ATOM 694 O O . TYR A 1 89 ? -15.739 -6.414 3.471 1.00 96.62 89 TYR A O 1
ATOM 702 N N . HIS A 1 90 ? -17.508 -7.356 2.443 1.00 96.19 90 HIS A N 1
ATOM 703 C CA . HIS A 1 90 ? -18.148 -6.114 2.039 1.00 96.19 90 HIS A CA 1
ATOM 704 C C . HIS A 1 90 ? -18.544 -5.242 3.241 1.00 96.19 90 HIS A C 1
ATOM 706 O O . HIS A 1 90 ? -18.061 -4.112 3.374 1.00 96.19 90 HIS A O 1
ATOM 712 N N . MET A 1 91 ? -19.405 -5.738 4.133 1.00 96.00 91 MET A N 1
ATOM 713 C CA . MET A 1 91 ? -19.904 -4.970 5.278 1.00 96.00 91 MET A CA 1
ATOM 714 C C . MET A 1 91 ? -18.790 -4.646 6.267 1.00 96.00 91 MET A C 1
ATOM 716 O O . MET A 1 91 ? -18.711 -3.506 6.728 1.00 96.00 91 MET A O 1
ATOM 720 N N . LEU A 1 92 ? -17.904 -5.603 6.550 1.00 97.00 92 LEU A N 1
ATOM 721 C CA . LEU A 1 92 ? -16.744 -5.405 7.410 1.00 97.00 92 LEU A CA 1
ATOM 722 C C . LEU A 1 92 ? -15.897 -4.238 6.914 1.00 97.00 92 LEU A C 1
ATOM 724 O O . LEU A 1 92 ? -15.626 -3.314 7.677 1.00 97.00 92 LEU A O 1
ATOM 728 N N . THR A 1 93 ? -15.517 -4.253 5.632 1.00 95.50 93 THR A N 1
ATOM 729 C CA . THR A 1 93 ? -14.677 -3.205 5.041 1.00 95.50 93 THR A CA 1
ATOM 730 C C . THR A 1 93 ? -15.386 -1.857 5.077 1.00 95.50 93 THR A C 1
ATOM 732 O O . THR A 1 93 ? -14.795 -0.867 5.505 1.00 95.50 93 THR A O 1
ATOM 735 N N . LYS A 1 94 ? -16.659 -1.814 4.664 1.00 94.81 94 LYS A N 1
ATOM 736 C CA . LYS A 1 94 ? -17.444 -0.577 4.622 1.00 94.81 94 LYS A CA 1
ATOM 737 C C . LYS A 1 94 ? -17.571 0.054 6.007 1.00 94.81 94 LYS A C 1
ATOM 739 O O . LYS A 1 94 ? -17.127 1.181 6.210 1.00 94.81 94 LYS A O 1
ATOM 744 N N . ILE A 1 95 ? -18.087 -0.697 6.978 1.00 94.88 95 ILE A N 1
ATOM 745 C CA . ILE A 1 95 ? -18.305 -0.208 8.344 1.00 94.88 95 ILE A CA 1
ATOM 746 C C . ILE A 1 95 ? -16.981 0.214 8.984 1.00 94.88 95 ILE A C 1
ATOM 748 O O . ILE A 1 95 ? -16.915 1.282 9.595 1.00 94.88 95 ILE A O 1
ATOM 752 N N . PHE A 1 96 ? -15.930 -0.598 8.840 1.00 96.00 96 PHE A N 1
ATOM 753 C CA . PHE A 1 96 ? -14.619 -0.312 9.413 1.00 96.00 96 PHE A CA 1
ATOM 754 C C . PHE A 1 96 ? -14.042 1.005 8.888 1.00 96.00 96 PHE A C 1
ATOM 756 O O . PHE A 1 96 ? -13.701 1.875 9.685 1.00 96.00 96 PHE A O 1
ATOM 763 N N . VAL A 1 97 ? -13.976 1.176 7.563 1.00 94.19 97 VAL A N 1
ATOM 764 C CA . VAL A 1 97 ? -13.358 2.354 6.936 1.00 94.19 97 VAL A CA 1
ATOM 765 C C . VAL A 1 97 ? -14.177 3.617 7.194 1.00 94.19 97 VAL A C 1
ATOM 767 O O . VAL A 1 97 ? -13.619 4.634 7.593 1.00 94.19 97 VAL A O 1
ATOM 770 N N . GLU A 1 98 ? -15.501 3.569 7.028 1.00 93.00 98 GLU A N 1
ATOM 771 C CA . GLU A 1 98 ? -16.353 4.761 7.176 1.00 93.00 98 GLU A CA 1
ATOM 772 C C . GLU A 1 98 ? -16.427 5.276 8.617 1.00 93.00 98 GLU A C 1
ATOM 774 O O . GLU A 1 98 ? -16.655 6.465 8.855 1.00 93.00 98 GLU A O 1
ATOM 779 N N . SER A 1 99 ? -16.229 4.389 9.592 1.00 94.69 99 SER A N 1
ATOM 780 C CA . SER A 1 99 ? -16.207 4.7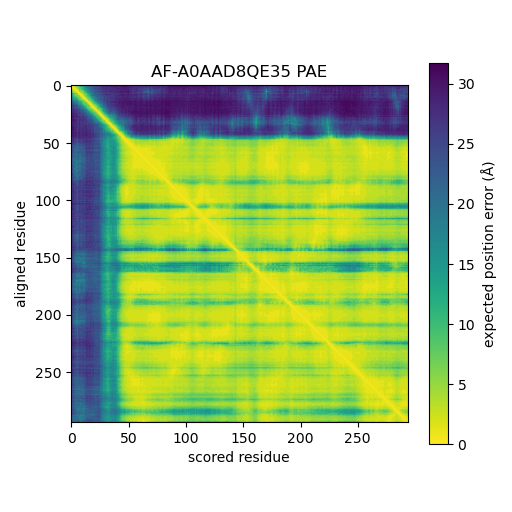50 11.009 1.00 94.69 99 SER A CA 1
ATOM 781 C C . SER A 1 99 ? -14.811 5.077 11.543 1.00 94.69 99 SER A C 1
ATOM 783 O O . SER A 1 99 ? -14.710 5.494 12.701 1.00 94.69 99 SER A O 1
ATOM 785 N N . PHE A 1 100 ? -13.757 4.904 10.736 1.00 96.00 100 PHE A N 1
ATOM 786 C CA . PHE A 1 100 ? -12.376 5.021 11.187 1.00 96.00 100 PHE A CA 1
ATOM 787 C C . PHE A 1 100 ? -12.008 6.461 11.552 1.00 96.00 100 PHE A C 1
ATOM 789 O O . PHE A 1 100 ? -12.197 7.411 10.791 1.00 96.00 100 PHE A O 1
ATOM 796 N N . LYS A 1 101 ? -11.413 6.624 12.729 1.00 96.31 101 LYS A N 1
ATOM 797 C CA . LYS A 1 101 ? -10.902 7.880 13.269 1.00 96.31 101 LYS A CA 1
ATOM 798 C C . LYS A 1 101 ? -9.505 7.655 13.810 1.00 96.31 101 LYS A C 1
ATOM 800 O O . LYS A 1 101 ? -9.249 6.663 14.487 1.00 96.31 101 LYS A O 1
ATOM 805 N N . PHE A 1 102 ? -8.624 8.614 13.557 1.00 95.38 102 PHE A N 1
ATOM 806 C CA . PHE A 1 102 ? -7.279 8.625 14.111 1.00 95.38 102 PHE A CA 1
ATOM 807 C C . PHE A 1 102 ? -7.083 9.865 14.983 1.00 95.38 102 PHE A C 1
ATOM 809 O O . PHE A 1 102 ? -7.168 10.994 14.497 1.00 95.38 102 PHE A O 1
ATOM 816 N N . HIS A 1 103 ? -6.810 9.653 16.268 1.00 93.88 103 HIS A N 1
ATOM 817 C CA . HIS A 1 103 ? -6.538 10.708 17.238 1.00 93.88 103 HIS A CA 1
ATOM 818 C C . HIS A 1 103 ? -5.034 10.755 17.499 1.00 93.88 103 HIS A C 1
ATOM 820 O O . HIS A 1 103 ? -4.506 10.038 18.343 1.00 93.88 103 HIS A O 1
ATOM 826 N N . ASN A 1 104 ? -4.330 11.599 16.747 1.00 88.69 104 ASN A N 1
ATOM 827 C CA . ASN A 1 104 ? -2.878 11.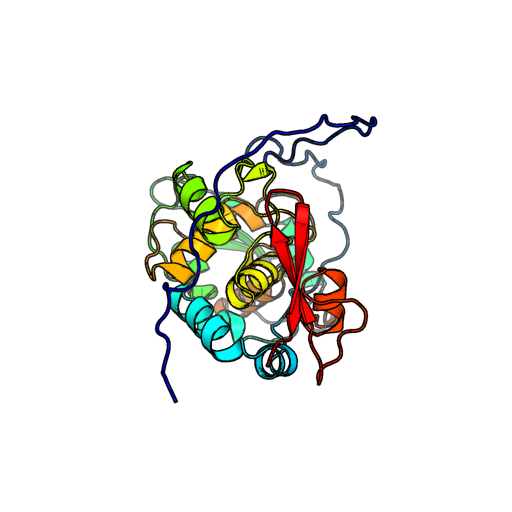721 16.842 1.00 88.69 104 ASN A CA 1
ATOM 828 C C . ASN A 1 104 ? -2.461 12.653 17.992 1.00 88.69 104 ASN A C 1
ATOM 830 O O . ASN A 1 104 ? -2.079 13.802 17.752 1.00 88.69 104 ASN A O 1
ATOM 834 N N . THR A 1 105 ? -2.574 12.185 19.234 1.00 86.44 105 THR A N 1
ATOM 835 C CA . THR A 1 105 ? -2.032 12.906 20.395 1.00 86.44 105 THR A CA 1
ATOM 836 C C . THR A 1 105 ? -0.522 12.667 20.517 1.00 86.44 105 THR A C 1
ATOM 838 O O . THR A 1 105 ? 0.022 11.734 19.929 1.00 86.44 105 THR A O 1
ATOM 841 N N . GLN A 1 106 ? 0.187 13.533 21.246 1.00 77.31 106 GLN A N 1
ATOM 842 C CA . GLN A 1 106 ? 1.649 13.448 21.357 1.00 77.31 106 GLN A CA 1
ATOM 843 C C . GLN A 1 106 ? 2.137 12.202 22.117 1.00 77.31 106 GLN A C 1
ATOM 845 O O . GLN A 1 106 ? 3.248 11.748 21.849 1.00 77.31 106 GLN A O 1
ATOM 850 N N . TYR A 1 107 ? 1.340 11.682 23.054 1.00 80.25 107 TYR A N 1
ATOM 851 C CA . TYR A 1 107 ? 1.767 10.644 23.997 1.00 80.25 107 TYR A CA 1
ATOM 852 C C . TYR A 1 107 ? 0.956 9.348 23.887 1.00 80.25 107 TYR A C 1
ATOM 854 O O . TYR A 1 107 ? 1.530 8.278 24.042 1.00 80.25 107 TYR A O 1
ATOM 862 N N . GLU A 1 108 ? -0.335 9.435 23.563 1.00 88.06 108 GLU A N 1
ATOM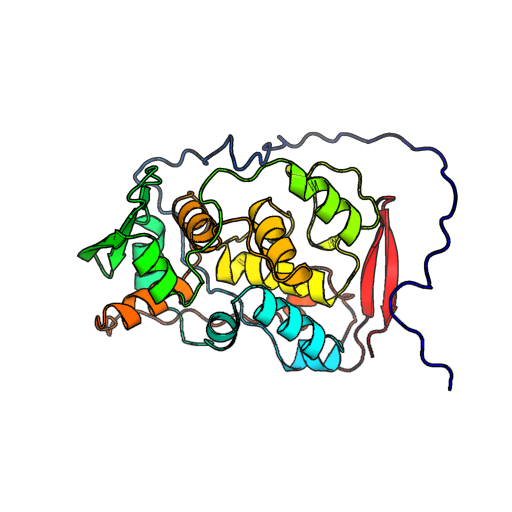 863 C CA . GLU A 1 108 ? -1.258 8.290 23.501 1.00 88.06 108 GLU A CA 1
ATOM 864 C C . GLU A 1 108 ? -2.094 8.387 22.214 1.00 88.06 108 GLU A C 1
ATOM 866 O O . GLU A 1 108 ? -3.266 8.793 22.229 1.00 88.06 108 GLU A O 1
ATOM 871 N N . PRO A 1 109 ? -1.468 8.198 21.038 1.00 94.12 109 PRO A N 1
ATOM 872 C CA . PRO A 1 109 ? -2.200 8.213 19.787 1.00 94.12 109 PRO A CA 1
ATOM 873 C C . PRO A 1 109 ? -3.107 6.983 19.710 1.00 94.12 109 PRO A C 1
ATOM 875 O O . PRO A 1 109 ? -2.647 5.855 19.859 1.00 94.12 109 PRO A O 1
ATOM 878 N N . THR A 1 110 ? -4.385 7.189 19.400 1.00 97.12 110 THR A N 1
ATOM 879 C CA . THR A 1 110 ? -5.386 6.111 19.347 1.00 97.12 110 THR A CA 1
ATOM 880 C C . THR A 1 110 ? -6.104 6.068 18.009 1.00 97.12 110 THR A C 1
ATOM 882 O O . THR A 1 110 ? -6.210 7.066 17.286 1.00 97.12 110 THR A O 1
ATOM 885 N N . VAL A 1 111 ? -6.642 4.898 17.682 1.00 97.69 111 VAL A N 1
ATOM 886 C CA . VAL A 1 111 ? -7.576 4.704 16.573 1.00 97.69 111 VAL A CA 1
ATOM 887 C C . VAL A 1 111 ? -8.927 4.267 17.123 1.00 97.69 111 VAL A C 1
ATOM 889 O O . VAL A 1 111 ? -8.999 3.509 18.089 1.00 97.69 111 VAL A O 1
ATOM 892 N N . ALA A 1 112 ? -10.002 4.750 16.509 1.00 97.62 112 ALA A N 1
ATOM 893 C CA . ALA A 1 112 ? -11.363 4.350 16.837 1.00 97.62 112 ALA A CA 1
ATOM 894 C C . ALA A 1 112 ? -12.116 3.988 15.558 1.00 97.62 112 ALA A C 1
ATOM 896 O O . ALA A 1 112 ? -12.008 4.693 14.561 1.00 97.62 112 ALA A O 1
ATOM 897 N N . PHE A 1 113 ? -12.866 2.897 15.576 1.00 97.12 113 PHE A N 1
ATOM 898 C CA . PHE A 1 113 ? -13.607 2.380 14.425 1.00 97.12 113 PHE A CA 1
ATOM 899 C C . PHE A 1 113 ? -14.745 1.479 14.908 1.00 97.12 113 PHE A C 1
ATOM 901 O O . PHE A 1 113 ? -14.956 1.305 16.107 1.00 97.12 113 PHE A O 1
ATOM 908 N N . LYS A 1 114 ? -15.509 0.910 13.981 1.00 97.12 114 LYS A N 1
ATOM 909 C CA . LYS A 1 114 ? -16.559 -0.067 14.257 1.00 97.12 114 LYS A CA 1
ATOM 910 C C . LYS A 1 114 ? -16.257 -1.387 13.561 1.00 97.12 114 LYS A C 1
ATOM 912 O O . LYS A 1 114 ? -15.812 -1.402 12.419 1.00 97.12 114 LYS A O 1
ATOM 917 N N . ILE A 1 115 ? -16.583 -2.486 14.231 1.00 96.50 115 ILE A N 1
ATOM 918 C CA . ILE A 1 115 ? -16.611 -3.837 13.665 1.00 96.50 115 ILE A CA 1
ATOM 919 C C . ILE A 1 115 ? -18.061 -4.317 13.714 1.00 96.50 115 ILE A C 1
ATOM 921 O O . ILE A 1 115 ? -18.614 -4.477 14.802 1.00 96.50 115 ILE A O 1
ATOM 925 N N . TYR A 1 116 ? -18.698 -4.470 12.549 1.00 93.12 116 TYR A N 1
ATOM 926 C CA . TYR A 1 116 ? -20.124 -4.827 12.430 1.00 93.12 116 TYR A CA 1
ATOM 927 C C . TYR A 1 116 ? -21.054 -4.002 13.346 1.00 93.12 116 TYR A C 1
ATOM 929 O O . TYR A 1 116 ? -21.996 -4.509 13.941 1.00 93.12 116 TYR A O 1
ATOM 937 N N . GLY A 1 117 ? -20.759 -2.707 13.501 1.00 86.81 117 GLY A N 1
ATOM 938 C CA . GLY A 1 117 ? -21.537 -1.777 14.328 1.00 86.81 117 GLY A CA 1
ATOM 939 C C . GLY A 1 117 ? -21.029 -1.598 15.762 1.00 86.81 117 GLY A C 1
ATOM 940 O O . GLY A 1 117 ? -21.314 -0.560 16.360 1.00 86.81 117 GLY A O 1
ATOM 941 N N . ASN A 1 118 ? -20.213 -2.520 16.280 1.00 93.06 118 ASN A N 1
ATOM 942 C CA . ASN A 1 118 ? -19.642 -2.417 17.622 1.00 93.06 118 ASN A CA 1
ATOM 943 C C . ASN A 1 118 ? -18.456 -1.443 17.631 1.00 93.06 118 ASN A C 1
ATOM 945 O O . ASN A 1 118 ? -17.499 -1.671 16.885 1.00 93.06 118 ASN A O 1
ATOM 949 N N . PRO A 1 119 ? -18.490 -0.364 18.433 1.00 97.06 119 PRO A N 1
ATOM 950 C CA . PRO A 1 119 ? -17.379 0.571 18.529 1.00 97.06 119 PRO A CA 1
ATOM 951 C C . PRO A 1 119 ? -16.176 -0.079 19.220 1.00 97.06 119 PRO A C 1
ATOM 953 O O . PRO A 1 119 ? -16.313 -0.740 20.246 1.00 97.06 119 PRO A O 1
ATOM 956 N N . VAL A 1 120 ? -14.994 0.157 18.662 1.00 97.50 120 VAL A N 1
ATOM 957 C CA . VAL A 1 120 ? -13.703 -0.292 19.177 1.00 97.50 120 VAL A CA 1
ATOM 958 C C . VAL A 1 120 ? -12.758 0.904 19.194 1.00 97.50 120 VAL A C 1
ATOM 960 O O . VAL A 1 120 ? -12.687 1.655 18.222 1.00 97.50 120 VAL A O 1
ATOM 963 N N . THR A 1 121 ? -12.011 1.048 20.285 1.00 97.62 121 THR A N 1
ATOM 964 C CA . THR A 1 121 ? -10.901 1.998 20.408 1.00 97.62 121 THR A CA 1
ATOM 965 C C . THR A 1 121 ? -9.676 1.232 20.880 1.00 97.62 121 THR A C 1
ATOM 967 O O . THR A 1 121 ? -9.786 0.405 21.783 1.00 97.62 121 THR A O 1
ATOM 970 N N . MET A 1 122 ? -8.519 1.494 20.277 1.00 97.31 122 MET A N 1
ATOM 971 C CA . MET A 1 122 ? -7.246 0.916 20.707 1.00 97.31 122 MET A CA 1
ATOM 972 C C . MET A 1 122 ? -6.091 1.891 20.490 1.00 97.31 122 MET A C 1
ATOM 974 O O . MET A 1 122 ? -6.163 2.786 19.640 1.00 97.31 122 MET A O 1
ATOM 978 N N . GLU A 1 123 ? -5.018 1.687 21.249 1.00 97.19 123 GLU A N 1
ATOM 979 C CA . GLU A 1 123 ? -3.751 2.394 21.071 1.00 97.19 123 GLU A CA 1
ATOM 980 C C . GLU A 1 123 ? -3.177 2.152 19.672 1.00 97.19 123 GLU A C 1
ATOM 982 O O . GLU A 1 123 ? -3.320 1.070 19.095 1.00 97.19 123 GLU A O 1
ATOM 987 N N . LEU A 1 124 ? -2.476 3.149 19.128 1.00 96.75 124 LEU A N 1
ATOM 988 C CA . LEU A 1 124 ? -1.814 3.030 17.830 1.00 96.75 124 LEU A CA 1
ATOM 989 C C . LEU A 1 124 ? -0.795 1.885 17.820 1.00 96.75 124 LEU A C 1
ATOM 991 O O . LEU A 1 124 ? -0.634 1.234 16.790 1.00 96.75 124 LEU A O 1
ATOM 995 N N . GLU A 1 125 ? -0.120 1.622 18.941 1.00 96.19 125 GLU A N 1
ATOM 996 C CA . GLU A 1 125 ? 0.814 0.498 19.058 1.00 96.19 125 GLU A CA 1
ATOM 997 C C . GLU A 1 125 ? 0.099 -0.847 18.868 1.00 96.19 125 GLU A C 1
ATOM 999 O O . GLU A 1 125 ? 0.567 -1.698 18.113 1.00 96.1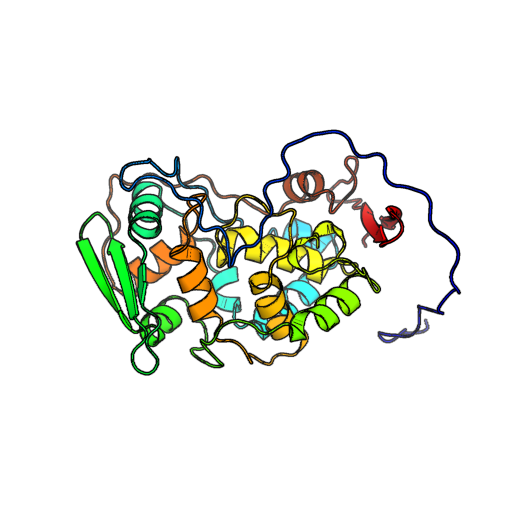9 125 GLU A O 1
ATOM 1004 N N . GLU A 1 126 ? -1.072 -1.014 19.487 1.00 97.56 126 GLU A N 1
ATOM 1005 C CA . GLU A 1 126 ? -1.883 -2.224 19.349 1.00 97.56 126 GLU A CA 1
ATOM 1006 C C . GLU A 1 126 ? -2.441 -2.367 17.931 1.00 97.56 126 GLU A C 1
ATOM 1008 O O . GLU A 1 126 ? -2.417 -3.454 17.356 1.00 97.56 126 GLU A O 1
ATOM 1013 N N . PHE A 1 127 ? -2.853 -1.256 17.316 1.00 97.31 127 PHE A N 1
ATOM 1014 C CA . PHE A 1 127 ? -3.213 -1.231 15.901 1.00 97.31 127 PHE A CA 1
ATOM 1015 C C . PHE A 1 127 ? -2.044 -1.674 15.009 1.00 97.31 127 PHE A C 1
ATOM 1017 O O . PHE A 1 127 ? -2.231 -2.484 14.106 1.00 97.31 127 PHE A O 1
ATOM 1024 N N . CYS A 1 128 ? -0.824 -1.201 15.272 1.00 96.38 128 CYS A N 1
ATOM 1025 C CA . CYS A 1 128 ? 0.365 -1.616 14.523 1.00 96.38 128 CYS A CA 1
ATOM 1026 C C . CYS A 1 128 ? 0.663 -3.105 14.708 1.00 96.38 128 CYS A C 1
ATOM 1028 O O . CYS A 1 128 ? 0.948 -3.791 13.729 1.00 96.38 128 CYS A O 1
ATOM 1030 N N . ARG A 1 129 ? 0.514 -3.618 15.932 1.00 96.50 129 ARG A N 1
ATOM 1031 C CA . ARG A 1 129 ? 0.657 -5.041 16.252 1.00 96.50 129 ARG A CA 1
ATOM 1032 C C . ARG A 1 129 ? -0.361 -5.900 15.505 1.00 96.50 129 ARG A C 1
ATOM 1034 O O . ARG A 1 129 ? 0.023 -6.910 14.928 1.00 96.50 129 ARG A O 1
ATOM 1041 N N . ALA A 1 130 ? -1.619 -5.465 15.431 1.00 95.81 130 ALA A N 1
ATOM 1042 C CA . ALA A 1 130 ? -2.661 -6.147 14.662 1.00 95.81 130 ALA A CA 1
ATOM 1043 C C . ALA A 1 130 ? -2.341 -6.216 13.157 1.00 95.81 130 ALA A C 1
ATOM 1045 O O . ALA A 1 130 ? -2.741 -7.158 12.472 1.00 95.81 130 ALA A O 1
ATOM 1046 N N . LEU A 1 131 ? -1.617 -5.222 12.632 1.00 94.25 131 LEU A N 1
ATOM 1047 C CA . LEU A 1 131 ? -1.167 -5.197 11.239 1.00 94.25 131 LEU A CA 1
ATOM 1048 C C . LEU A 1 131 ? 0.188 -5.869 11.015 1.00 94.25 131 LEU A C 1
ATOM 1050 O O . LEU A 1 131 ? 0.550 -6.064 9.854 1.00 94.25 131 LEU A O 1
ATOM 1054 N N . ASP A 1 132 ? 0.878 -6.250 12.090 1.00 94.31 132 ASP A N 1
ATOM 1055 C CA . ASP A 1 132 ? 2.264 -6.718 12.101 1.00 94.31 132 ASP A CA 1
ATOM 1056 C C . ASP A 1 132 ? 3.241 -5.710 11.466 1.00 94.31 132 ASP A C 1
ATOM 1058 O O . ASP A 1 132 ? 4.085 -6.031 10.634 1.00 94.31 132 ASP A O 1
ATOM 1062 N N . ILE A 1 133 ? 3.082 -4.441 11.845 1.00 93.44 133 ILE A N 1
ATOM 1063 C CA . ILE A 1 133 ? 3.947 -3.330 11.441 1.00 93.44 133 ILE A CA 1
ATOM 1064 C C . ILE A 1 133 ? 4.676 -2.822 12.681 1.00 93.44 133 ILE A C 1
ATOM 1066 O O . ILE A 1 133 ? 4.067 -2.606 13.726 1.00 93.44 133 ILE A O 1
ATOM 1070 N N . ALA A 1 134 ? 5.983 -2.588 12.568 1.00 93.00 134 ALA A N 1
ATOM 1071 C CA . ALA A 1 134 ? 6.770 -2.079 13.685 1.00 93.00 134 ALA A CA 1
ATOM 1072 C C . ALA A 1 134 ? 6.293 -0.665 14.109 1.00 93.00 134 ALA A C 1
ATOM 1074 O O . ALA A 1 134 ? 6.246 0.238 13.263 1.00 93.00 134 ALA A O 1
ATOM 1075 N N . PRO A 1 135 ? 5.977 -0.433 15.399 1.00 93.06 135 PRO A N 1
ATOM 1076 C CA . PRO A 1 135 ? 5.518 0.860 15.912 1.00 93.06 135 PRO A CA 1
ATOM 1077 C C . PRO A 1 135 ? 6.706 1.799 16.189 1.00 93.06 135 PRO A C 1
ATOM 1079 O O . PRO A 1 135 ? 6.978 2.195 17.320 1.00 93.06 135 PRO A O 1
ATOM 1082 N N . VAL A 1 136 ? 7.484 2.102 15.150 1.00 92.31 136 VAL A N 1
ATOM 1083 C CA . VAL A 1 136 ? 8.743 2.860 15.241 1.00 92.31 136 VAL A CA 1
ATOM 1084 C C . VAL A 1 136 ? 8.736 4.069 14.313 1.00 92.31 136 VAL A C 1
ATOM 1086 O O . VAL A 1 136 ? 8.002 4.105 13.332 1.00 92.31 136 VAL A O 1
ATOM 1089 N N . GLY A 1 137 ? 9.592 5.052 14.591 1.00 90.88 137 GLY A N 1
ATOM 1090 C CA . GLY A 1 137 ? 9.697 6.278 13.798 1.00 90.88 137 GLY A CA 1
ATOM 1091 C C . GLY A 1 137 ? 8.749 7.383 14.266 1.00 90.88 137 GLY A C 1
ATOM 1092 O O . GLY A 1 137 ? 8.034 7.256 15.259 1.00 90.88 137 GLY A O 1
ATOM 1093 N N . THR A 1 138 ? 8.761 8.515 13.562 1.00 88.44 138 THR A N 1
ATOM 1094 C CA . THR A 1 138 ? 7.970 9.688 13.945 1.00 88.44 138 THR A CA 1
ATOM 1095 C C . THR A 1 138 ? 6.538 9.607 13.421 1.00 88.44 138 THR A C 1
ATOM 1097 O O . THR A 1 138 ? 6.310 9.445 12.222 1.00 88.44 138 THR A O 1
ATOM 1100 N N . ALA A 1 139 ? 5.559 9.774 14.314 1.00 86.06 139 ALA A N 1
ATOM 1101 C CA . ALA A 1 139 ? 4.147 9.958 13.960 1.00 86.06 139 ALA A CA 1
ATOM 1102 C C . ALA A 1 139 ? 3.812 11.422 13.610 1.00 86.06 139 ALA A C 1
ATOM 1104 O O . ALA A 1 139 ? 2.643 11.781 13.431 1.00 86.06 139 ALA A O 1
ATOM 1105 N N . ARG A 1 140 ? 4.823 12.302 13.531 1.00 83.56 140 ARG A N 1
ATOM 1106 C CA . ARG A 1 140 ? 4.664 13.677 13.039 1.00 83.56 140 ARG A CA 1
ATOM 1107 C C . ARG A 1 140 ? 4.361 13.680 11.540 1.00 83.56 140 ARG A C 1
ATOM 1109 O O . ARG A 1 140 ? 4.449 12.669 10.852 1.00 83.56 140 ARG A O 1
ATOM 1116 N N . ARG A 1 141 ? 3.926 14.837 11.036 1.00 78.19 141 ARG A N 1
ATOM 1117 C CA . ARG A 1 141 ? 3.714 15.021 9.596 1.00 78.19 141 ARG A CA 1
ATOM 1118 C C . ARG A 1 141 ? 5.038 14.830 8.850 1.00 78.19 141 ARG A C 1
ATOM 1120 O O . ARG A 1 141 ? 6.089 15.189 9.371 1.00 78.19 141 ARG A O 1
ATOM 1127 N N . ILE A 1 142 ? 4.939 14.254 7.657 1.00 83.38 142 ILE A N 1
ATOM 1128 C CA . ILE A 1 142 ? 6.070 14.050 6.756 1.00 83.38 142 ILE A CA 1
ATOM 1129 C C . ILE A 1 142 ? 6.609 15.417 6.325 1.00 83.38 142 ILE A C 1
ATOM 1131 O O . ILE A 1 142 ? 5.832 16.306 5.977 1.00 83.38 142 ILE A O 1
ATOM 1135 N N . ASP A 1 143 ? 7.923 15.569 6.387 1.00 70.31 143 ASP A N 1
ATOM 1136 C CA . ASP A 1 143 ? 8.687 16.724 5.929 1.00 70.31 143 ASP A CA 1
ATOM 1137 C C . ASP A 1 143 ? 9.008 16.644 4.424 1.00 70.31 143 ASP A C 1
ATOM 1139 O O . ASP A 1 143 ? 8.889 15.599 3.785 1.00 70.31 143 ASP A O 1
ATOM 1143 N N . ASP A 1 144 ? 9.445 17.759 3.835 1.00 66.56 144 ASP A N 1
ATOM 1144 C CA . ASP A 1 144 ? 9.732 17.858 2.393 1.00 66.56 144 ASP A CA 1
ATOM 1145 C C . ASP A 1 144 ? 10.988 17.073 1.943 1.00 66.56 144 ASP A C 1
ATOM 1147 O O . ASP A 1 144 ? 11.334 17.081 0.758 1.00 66.56 144 ASP A O 1
ATOM 1151 N N . ASN A 1 145 ? 11.662 16.358 2.854 1.00 74.56 145 ASN A N 1
ATOM 1152 C CA . ASN A 1 145 ? 12.903 15.625 2.575 1.00 74.56 145 ASN A CA 1
ATOM 1153 C C . ASN A 1 145 ? 12.728 14.502 1.525 1.00 74.56 145 ASN A C 1
ATOM 1155 O O . ASN A 1 145 ? 13.685 14.091 0.872 1.00 74.56 145 ASN A O 1
ATOM 1159 N N . LEU A 1 146 ? 11.491 14.044 1.299 1.00 87.69 146 LEU A N 1
ATOM 1160 C CA . LEU A 1 146 ? 11.188 12.941 0.387 1.00 87.69 146 LEU A CA 1
ATOM 1161 C C . LEU A 1 146 ? 11.209 13.350 -1.092 1.00 87.69 146 LEU A C 1
ATOM 1163 O O . LEU A 1 146 ? 11.092 12.495 -1.973 1.00 87.69 146 LEU A O 1
ATOM 1167 N N . LEU A 1 147 ? 11.361 14.643 -1.395 1.00 85.94 147 LEU A N 1
ATOM 1168 C CA . LEU A 1 147 ? 11.456 15.114 -2.776 1.00 85.94 147 LEU A CA 1
ATOM 1169 C C . LEU A 1 147 ? 12.740 14.623 -3.457 1.00 85.94 147 LEU A C 1
ATOM 1171 O O . LEU A 1 147 ? 12.706 14.278 -4.638 1.00 85.94 147 LEU A O 1
ATOM 1175 N N . GLU A 1 148 ? 13.855 14.563 -2.726 1.00 88.56 148 GLU A N 1
ATOM 1176 C CA . GLU A 1 148 ? 15.119 14.035 -3.254 1.00 88.56 148 GLU A CA 1
ATOM 1177 C C . GLU A 1 148 ? 15.002 12.549 -3.585 1.00 88.56 148 GLU A C 1
ATOM 1179 O O . GLU A 1 148 ? 15.430 12.122 -4.658 1.00 88.56 148 GLU A O 1
ATOM 1184 N N . LEU A 1 149 ? 14.321 11.782 -2.727 1.00 91.62 149 LEU A N 1
ATOM 1185 C CA . LEU A 1 149 ? 14.000 10.387 -3.009 1.00 91.62 149 LEU A CA 1
ATOM 1186 C C . LEU A 1 149 ? 13.180 10.258 -4.299 1.00 91.62 149 LEU A C 1
ATOM 1188 O O . LEU A 1 149 ? 13.518 9.445 -5.159 1.00 91.62 149 LEU A O 1
ATOM 1192 N N . TYR A 1 150 ? 12.122 11.063 -4.454 1.00 91.06 150 TYR A N 1
ATOM 1193 C CA . TYR A 1 150 ? 11.295 11.030 -5.661 1.00 91.06 150 TYR A CA 1
ATOM 1194 C C . TYR A 1 150 ? 12.115 11.320 -6.924 1.00 91.06 150 TYR A C 1
ATOM 1196 O O . TYR A 1 150 ? 12.011 10.580 -7.902 1.00 91.06 150 TYR A O 1
ATOM 1204 N N . ARG A 1 151 ? 12.970 12.349 -6.898 1.00 89.75 151 ARG A N 1
ATOM 1205 C CA . ARG A 1 151 ? 13.871 12.677 -8.015 1.00 89.75 151 ARG A CA 1
ATOM 1206 C C . ARG A 1 151 ? 14.818 11.525 -8.336 1.00 89.75 151 ARG A C 1
ATOM 1208 O O . ARG A 1 151 ? 14.935 11.145 -9.498 1.00 89.75 151 ARG A O 1
ATOM 1215 N N . GLY A 1 152 ? 15.408 10.907 -7.314 1.00 90.81 152 GLY A N 1
ATOM 1216 C CA . GLY A 1 152 ? 16.314 9.771 -7.481 1.00 90.81 152 GLY A CA 1
ATOM 1217 C C . GLY A 1 152 ? 15.665 8.571 -8.179 1.00 90.81 152 GLY A C 1
ATOM 1218 O O . GLY A 1 152 ? 16.281 7.961 -9.048 1.00 90.81 152 GLY A O 1
ATOM 1219 N N . ILE A 1 153 ? 14.404 8.253 -7.864 1.00 93.12 153 ILE A N 1
ATOM 1220 C CA . ILE A 1 153 ? 13.701 7.101 -8.463 1.00 93.12 153 ILE A CA 1
ATOM 1221 C C . ILE A 1 153 ? 13.034 7.404 -9.814 1.00 93.12 153 ILE A C 1
ATOM 1223 O O . ILE A 1 153 ? 12.527 6.481 -10.455 1.00 93.12 153 ILE A O 1
ATOM 1227 N N . THR A 1 154 ? 13.004 8.668 -10.246 1.00 90.62 154 THR A N 1
ATOM 1228 C CA . THR A 1 154 ? 12.345 9.116 -11.489 1.00 90.62 154 THR A CA 1
ATOM 1229 C C . THR A 1 154 ? 13.296 9.748 -12.509 1.00 90.62 154 THR A C 1
ATOM 1231 O O . THR A 1 154 ? 12.827 10.209 -13.546 1.00 90.62 154 THR A O 1
ATOM 1234 N N . GLU A 1 155 ? 14.608 9.719 -12.252 1.00 85.19 155 GLU A N 1
ATOM 1235 C CA . GLU A 1 155 ? 15.644 10.378 -13.067 1.00 85.19 155 GLU A CA 1
ATOM 1236 C C . GLU A 1 155 ? 15.450 11.903 -13.141 1.00 85.19 155 GLU A C 1
ATOM 1238 O O . GLU A 1 155 ? 15.271 12.496 -14.202 1.00 85.19 155 GLU A O 1
ATOM 1243 N N . ASP A 1 156 ? 15.470 12.535 -11.964 1.00 76.00 156 ASP A N 1
ATOM 1244 C CA . ASP A 1 156 ? 15.407 13.989 -11.771 1.00 76.00 156 ASP A CA 1
ATOM 1245 C C . ASP A 1 156 ? 14.125 14.658 -12.294 1.00 76.00 156 ASP A C 1
ATOM 1247 O O . ASP A 1 156 ? 14.123 15.823 -12.705 1.00 76.00 156 ASP A O 1
ATOM 1251 N N . ASP A 1 157 ? 12.987 13.961 -12.197 1.00 77.06 157 ASP A N 1
ATOM 1252 C CA . ASP A 1 157 ? 11.678 14.582 -12.392 1.00 77.06 157 ASP A CA 1
ATOM 1253 C C . ASP A 1 157 ? 11.513 15.783 -11.446 1.00 77.06 157 ASP A C 1
ATOM 1255 O O . ASP A 1 157 ? 11.372 15.656 -10.227 1.00 77.06 157 ASP A O 1
ATOM 1259 N N . CYS A 1 158 ? 11.526 16.986 -12.019 1.00 72.81 158 CYS A N 1
ATOM 1260 C CA . CYS A 1 158 ? 11.509 18.232 -11.263 1.00 72.81 158 CYS A CA 1
ATOM 1261 C C . CYS A 1 158 ? 10.118 18.609 -10.730 1.00 72.81 158 CYS A C 1
ATOM 1263 O O . CYS A 1 158 ? 9.975 19.633 -10.052 1.00 72.81 158 CYS A O 1
ATOM 1265 N N . ARG A 1 159 ? 9.083 17.806 -11.018 1.00 76.62 159 ARG A N 1
ATOM 1266 C CA . ARG A 1 159 ? 7.737 18.013 -10.476 1.00 76.62 159 ARG A CA 1
ATOM 1267 C C . ARG A 1 159 ? 7.746 17.934 -8.951 1.00 76.62 159 ARG A C 1
ATOM 1269 O O . ARG A 1 159 ? 8.452 17.138 -8.341 1.00 76.62 159 ARG A O 1
ATOM 1276 N N . THR A 1 160 ? 6.892 18.744 -8.329 1.00 74.25 160 THR A N 1
ATOM 1277 C CA . THR A 1 160 ? 6.582 18.590 -6.905 1.00 74.25 160 THR A CA 1
ATOM 1278 C C . THR A 1 160 ? 5.939 17.226 -6.659 1.00 74.25 160 THR A C 1
ATOM 1280 O O . THR A 1 160 ? 5.258 16.703 -7.544 1.00 74.25 160 THR A O 1
ATOM 1283 N N . ILE A 1 161 ? 6.082 16.678 -5.446 1.00 71.50 161 ILE A N 1
ATOM 1284 C CA . ILE A 1 161 ? 5.490 15.380 -5.060 1.00 71.50 161 ILE A CA 1
ATOM 1285 C C . ILE A 1 161 ? 3.996 15.325 -5.423 1.00 71.50 161 ILE A C 1
ATOM 1287 O O . ILE A 1 161 ? 3.537 14.356 -6.014 1.00 71.50 161 ILE A O 1
ATOM 1291 N N . GLN A 1 162 ? 3.257 16.413 -5.183 1.00 71.50 162 GLN A N 1
ATOM 1292 C CA . GLN A 1 162 ? 1.823 16.548 -5.494 1.00 71.50 162 GLN A CA 1
ATOM 1293 C C . GLN A 1 162 ? 1.469 16.358 -6.980 1.00 71.50 162 GLN A C 1
ATOM 1295 O O . GLN A 1 162 ? 0.322 16.082 -7.328 1.00 71.50 162 GLN A O 1
ATOM 1300 N N . ARG A 1 163 ? 2.435 16.566 -7.877 1.00 79.50 163 ARG A N 1
ATOM 1301 C CA . ARG A 1 163 ? 2.289 16.384 -9.328 1.00 79.50 163 ARG A CA 1
ATOM 1302 C C . ARG A 1 163 ? 3.015 15.138 -9.833 1.00 79.50 163 ARG A C 1
ATOM 1304 O O . ARG A 1 163 ? 2.935 14.850 -11.031 1.00 79.50 163 ARG A O 1
ATOM 1311 N N . GLY A 1 164 ? 3.716 14.432 -8.950 1.00 84.75 164 GLY A N 1
ATOM 1312 C CA . GLY A 1 164 ? 4.450 13.222 -9.267 1.00 84.75 164 GLY A CA 1
ATOM 1313 C C . GLY A 1 164 ? 3.515 12.070 -9.620 1.00 84.75 164 GLY A C 1
ATOM 1314 O O . GLY A 1 164 ? 2.366 12.000 -9.170 1.00 84.75 164 GLY A O 1
ATOM 1315 N N . LYS A 1 165 ? 3.999 11.158 -10.461 1.00 90.31 165 LYS A N 1
ATOM 1316 C CA . LYS A 1 165 ? 3.219 10.012 -10.935 1.00 90.31 165 LYS A CA 1
ATOM 1317 C C . LYS A 1 165 ? 3.981 8.723 -10.688 1.00 90.31 165 LYS A C 1
ATOM 1319 O O . LYS A 1 165 ? 5.166 8.648 -10.997 1.00 90.31 165 LYS A O 1
ATOM 1324 N N . ILE A 1 166 ? 3.277 7.690 -10.228 1.00 93.06 166 ILE A N 1
ATOM 1325 C CA . ILE A 1 166 ? 3.865 6.358 -10.008 1.00 93.06 166 ILE A CA 1
ATOM 1326 C C . ILE A 1 166 ? 4.461 5.810 -11.315 1.00 93.06 166 ILE A C 1
ATOM 1328 O O . ILE A 1 166 ? 5.564 5.274 -11.318 1.00 93.06 166 ILE A O 1
ATOM 1332 N N . ARG A 1 167 ? 3.799 6.044 -12.457 1.00 91.38 167 ARG A N 1
ATOM 1333 C CA . ARG A 1 167 ? 4.282 5.595 -13.775 1.00 91.38 167 ARG A CA 1
ATOM 1334 C C . ARG A 1 167 ? 5.651 6.158 -14.193 1.00 91.38 167 ARG A C 1
ATOM 1336 O O . ARG A 1 167 ? 6.261 5.592 -15.091 1.00 91.38 167 ARG A O 1
ATOM 1343 N N . ASN A 1 168 ? 6.122 7.243 -13.571 1.00 91.88 168 ASN A N 1
ATOM 1344 C CA . ASN A 1 168 ? 7.426 7.846 -13.876 1.00 91.88 168 ASN A CA 1
ATOM 1345 C C . ASN A 1 168 ? 8.579 7.184 -13.110 1.00 91.88 168 ASN A C 1
ATOM 1347 O O . ASN A 1 168 ? 9.732 7.529 -13.337 1.00 91.88 168 ASN A O 1
ATOM 1351 N N . ILE A 1 169 ? 8.291 6.291 -12.157 1.00 94.69 169 ILE A N 1
ATOM 1352 C CA . ILE A 1 169 ? 9.335 5.542 -11.455 1.00 94.69 169 ILE A CA 1
ATOM 1353 C C . ILE A 1 169 ? 10.090 4.702 -12.487 1.00 94.69 169 ILE A C 1
ATOM 1355 O O . ILE A 1 169 ? 9.467 3.986 -13.268 1.00 94.69 169 ILE A O 1
ATOM 1359 N N . GLN A 1 170 ? 11.418 4.790 -12.506 1.00 94.00 170 GLN A N 1
ATOM 1360 C CA . GLN A 1 170 ? 12.210 4.157 -13.560 1.00 94.00 170 GLN A CA 1
ATOM 1361 C C . GLN A 1 170 ? 12.329 2.648 -13.358 1.00 94.00 170 GLN A C 1
ATOM 1363 O O . GLN A 1 170 ? 12.165 1.881 -14.306 1.00 94.00 170 GLN A O 1
ATOM 1368 N N . LEU A 1 171 ? 12.551 2.206 -12.117 1.00 95.56 171 LEU A N 1
ATOM 1369 C CA . LEU A 1 171 ? 12.791 0.797 -11.810 1.00 95.56 171 LEU A CA 1
ATOM 1370 C C . LEU A 1 171 ? 11.474 0.001 -11.696 1.00 95.56 171 LEU A C 1
ATOM 1372 O O . LEU A 1 171 ? 10.640 0.344 -10.849 1.00 95.56 171 LEU A O 1
ATOM 1376 N N . PRO A 1 172 ? 11.294 -1.084 -12.481 1.00 97.19 172 PRO A N 1
ATOM 1377 C CA . PRO A 1 172 ? 10.061 -1.872 -12.509 1.00 97.19 172 PRO A CA 1
ATOM 1378 C C . PRO A 1 172 ? 9.616 -2.394 -11.135 1.00 97.19 172 PRO A C 1
ATOM 1380 O O . PRO A 1 172 ? 8.459 -2.211 -10.764 1.00 97.19 172 PRO A O 1
ATOM 1383 N N . ALA A 1 173 ? 10.526 -2.963 -10.336 1.00 98.19 173 ALA A N 1
ATOM 1384 C CA . ALA A 1 173 ? 10.196 -3.491 -9.007 1.00 98.19 173 ALA A CA 1
ATOM 1385 C C . ALA A 1 173 ? 9.684 -2.398 -8.049 1.00 98.19 173 ALA A C 1
ATOM 1387 O O . ALA A 1 173 ? 8.688 -2.589 -7.352 1.00 98.19 173 ALA A O 1
ATOM 1388 N N . ILE A 1 174 ? 10.313 -1.216 -8.070 1.00 98.06 174 ILE A N 1
ATOM 1389 C CA . ILE A 1 174 ? 9.899 -0.059 -7.263 1.00 98.06 174 ILE A CA 1
ATOM 1390 C C . ILE A 1 174 ? 8.529 0.451 -7.725 1.00 98.06 174 ILE A C 1
ATOM 1392 O O . ILE A 1 174 ? 7.658 0.734 -6.901 1.00 98.06 174 ILE A O 1
ATOM 1396 N N . LYS A 1 175 ? 8.316 0.545 -9.045 1.00 97.31 175 LYS A N 1
ATOM 1397 C CA . LYS A 1 175 ? 7.036 0.967 -9.627 1.00 97.31 175 LYS A CA 1
ATOM 1398 C C . LYS A 1 175 ? 5.914 -0.003 -9.245 1.00 97.31 175 LYS A C 1
ATOM 1400 O O . LYS A 1 175 ? 4.848 0.437 -8.820 1.00 97.31 175 LYS A O 1
ATOM 1405 N N . TYR A 1 176 ? 6.159 -1.308 -9.346 1.00 97.62 176 TYR A N 1
ATOM 1406 C CA . TYR A 1 176 ? 5.196 -2.341 -8.969 1.00 97.62 176 TYR A CA 1
ATOM 1407 C C . TYR A 1 176 ? 4.879 -2.286 -7.468 1.00 97.62 176 TYR A C 1
ATOM 1409 O O . TYR A 1 176 ? 3.712 -2.288 -7.080 1.00 97.62 176 TYR A O 1
ATOM 1417 N N . PHE A 1 177 ? 5.902 -2.140 -6.618 1.00 97.75 177 PHE A N 1
ATOM 1418 C CA . PHE A 1 177 ? 5.724 -1.960 -5.176 1.00 97.75 177 PHE A CA 1
ATOM 1419 C C . PHE A 1 177 ? 4.869 -0.728 -4.844 1.00 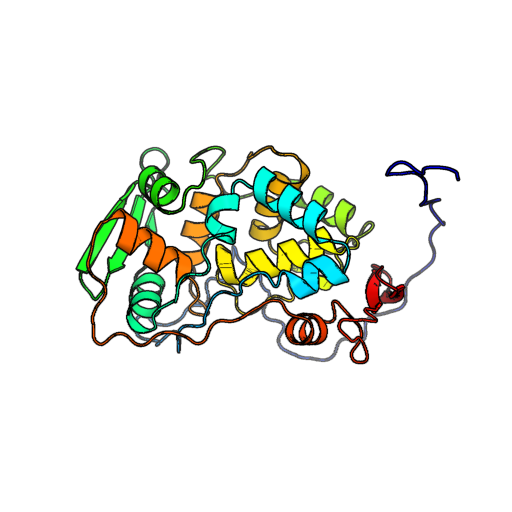97.75 177 PHE A C 1
ATOM 1421 O O . PHE A 1 177 ? 3.970 -0.811 -4.010 1.00 97.75 177 PHE A O 1
ATOM 1428 N N . ALA A 1 178 ? 5.079 0.394 -5.541 1.00 96.81 178 ALA A N 1
ATOM 1429 C CA . ALA A 1 178 ? 4.262 1.594 -5.378 1.00 96.81 178 ALA A CA 1
ATOM 1430 C C . ALA A 1 178 ? 2.784 1.364 -5.759 1.00 96.81 178 ALA A C 1
ATOM 1432 O O . ALA A 1 178 ? 1.895 1.849 -5.057 1.00 96.81 178 ALA A O 1
ATOM 1433 N N . TYR A 1 179 ? 2.504 0.598 -6.821 1.00 95.75 179 TYR A N 1
ATOM 1434 C CA . TYR A 1 179 ? 1.133 0.201 -7.172 1.00 95.75 179 TYR A CA 1
ATOM 1435 C C . TYR A 1 179 ? 0.500 -0.715 -6.121 1.00 95.75 179 TYR A C 1
ATOM 1437 O O . TYR A 1 179 ? -0.665 -0.525 -5.767 1.00 95.75 179 TYR A O 1
ATOM 1445 N N . TYR A 1 180 ? 1.268 -1.667 -5.591 1.00 94.69 180 TYR A N 1
ATOM 1446 C CA . TYR A 1 180 ? 0.816 -2.569 -4.536 1.00 94.69 180 TYR A CA 1
ATOM 1447 C C . TYR A 1 180 ? 0.378 -1.806 -3.280 1.00 94.69 180 TYR A C 1
ATOM 1449 O O . TYR A 1 180 ? -0.764 -1.944 -2.834 1.00 94.69 180 TYR A O 1
ATOM 1457 N N . ILE A 1 181 ? 1.234 -0.930 -2.746 1.00 94.56 181 ILE A N 1
ATOM 1458 C CA . ILE A 1 181 ? 0.898 -0.189 -1.524 1.00 94.56 181 ILE A CA 1
ATOM 1459 C C . ILE A 1 181 ? -0.271 0.786 -1.728 1.00 94.56 181 ILE A C 1
ATOM 1461 O O . ILE A 1 181 ? -0.979 1.077 -0.766 1.00 94.56 181 ILE A O 1
ATOM 1465 N N . ALA A 1 182 ? -0.508 1.274 -2.952 1.00 91.88 182 ALA A N 1
ATOM 1466 C CA . ALA A 1 182 ? -1.541 2.271 -3.226 1.00 91.88 182 ALA A CA 1
ATOM 1467 C C . ALA A 1 182 ? -2.944 1.783 -2.839 1.00 91.88 182 ALA A C 1
ATOM 1469 O O . ALA A 1 182 ? -3.655 2.493 -2.128 1.00 91.88 182 ALA A O 1
ATOM 1470 N N . THR A 1 183 ? -3.336 0.579 -3.265 1.00 85.06 183 THR A N 1
ATOM 1471 C CA . THR A 1 183 ? -4.665 0.022 -2.944 1.00 85.06 183 THR A CA 1
ATOM 1472 C C . THR A 1 183 ? -4.651 -0.770 -1.642 1.00 85.06 183 THR A C 1
ATOM 1474 O O . THR A 1 183 ? -5.575 -0.640 -0.846 1.00 85.06 183 THR A O 1
ATOM 1477 N N . SER A 1 184 ? -3.592 -1.540 -1.388 1.00 88.44 184 SER A N 1
ATOM 1478 C CA . SER A 1 184 ? -3.615 -2.567 -0.339 1.00 88.44 184 SER A CA 1
ATOM 1479 C C . SER A 1 184 ? -3.232 -2.067 1.041 1.00 88.44 184 SER A C 1
ATOM 1481 O O . SER A 1 184 ? -3.666 -2.651 2.030 1.00 88.44 184 SER A O 1
ATOM 1483 N N . ILE A 1 185 ? -2.452 -0.987 1.115 1.00 91.00 185 ILE A N 1
ATOM 1484 C CA . ILE A 1 185 ? -1.980 -0.390 2.372 1.00 91.00 185 ILE A CA 1
ATOM 1485 C C . ILE A 1 185 ? -2.580 1.003 2.561 1.00 91.00 185 ILE A C 1
ATOM 1487 O O . ILE A 1 185 ? -3.113 1.331 3.616 1.00 91.00 185 ILE A O 1
ATOM 1491 N N . LEU A 1 186 ? -2.507 1.832 1.518 1.00 90.94 186 LEU A N 1
ATOM 1492 C CA . LEU A 1 186 ? -2.956 3.223 1.539 1.00 90.94 186 LEU A CA 1
ATOM 1493 C C . LEU A 1 186 ? -4.414 3.382 1.092 1.00 90.94 186 LEU A C 1
ATOM 1495 O O . LEU A 1 186 ? -4.918 4.502 1.053 1.00 90.94 186 LEU A O 1
ATOM 1499 N N . GLY A 1 187 ? -5.097 2.305 0.718 1.00 84.62 187 GLY A N 1
ATOM 1500 C CA . GLY A 1 187 ? -6.517 2.332 0.397 1.00 84.62 187 GLY A CA 1
ATOM 1501 C C . GLY A 1 187 ? -6.933 3.416 -0.604 1.00 84.62 187 GLY A C 1
ATOM 1502 O O . GLY A 1 187 ? -7.814 4.230 -0.327 1.00 84.62 187 GLY A O 1
ATOM 1503 N N . ARG A 1 188 ? -6.239 3.521 -1.739 1.00 82.81 188 ARG A N 1
ATOM 1504 C CA . ARG A 1 188 ? -6.485 4.536 -2.773 1.00 82.81 188 ARG A CA 1
ATOM 1505 C C . ARG A 1 188 ? -7.030 3.907 -4.042 1.00 82.81 188 ARG A C 1
ATOM 1507 O O . ARG A 1 188 ? -6.442 2.973 -4.568 1.00 82.81 188 ARG A O 1
ATOM 1514 N N . GLU A 1 189 ? -8.052 4.536 -4.610 1.00 80.69 189 GLU A N 1
ATOM 1515 C CA . GLU A 1 189 ? -8.515 4.231 -5.968 1.00 80.69 189 GLU A CA 1
ATOM 1516 C C . GLU A 1 189 ? -7.585 4.822 -7.035 1.00 80.69 189 GLU A C 1
ATOM 1518 O O . GLU A 1 189 ? -7.221 4.164 -8.006 1.00 80.69 189 GLU A O 1
ATOM 1523 N N . ASN A 1 190 ? -7.159 6.078 -6.848 1.00 80.19 190 ASN A N 1
ATOM 1524 C CA . ASN A 1 190 ? -6.248 6.733 -7.778 1.00 80.19 190 ASN A CA 1
ATOM 1525 C C . ASN A 1 190 ? -4.810 6.268 -7.529 1.00 80.19 190 ASN A C 1
ATOM 1527 O O . ASN A 1 190 ? -4.110 6.801 -6.661 1.00 80.19 190 ASN A O 1
ATOM 1531 N N . THR A 1 191 ? -4.372 5.330 -8.362 1.00 82.94 191 THR A N 1
ATOM 1532 C CA . THR A 1 191 ? -3.005 4.803 -8.396 1.00 82.94 191 THR A CA 1
ATOM 1533 C C . THR A 1 191 ? -2.100 5.531 -9.398 1.00 82.94 191 THR A C 1
ATOM 1535 O O . THR A 1 191 ? -0.978 5.107 -9.655 1.00 82.94 191 THR A O 1
ATOM 1538 N N . SER A 1 192 ? -2.549 6.643 -9.995 1.00 85.56 192 SER A N 1
ATOM 1539 C CA . SER A 1 192 ? -1.720 7.408 -10.937 1.00 85.56 192 SER A CA 1
ATOM 1540 C C . SER A 1 192 ? -0.745 8.352 -10.231 1.00 85.56 192 SER A C 1
ATOM 1542 O O . SER A 1 192 ? 0.392 8.506 -10.680 1.00 85.56 192 SER A O 1
ATOM 1544 N N . ASN A 1 193 ? -1.189 9.003 -9.152 1.00 88.75 193 ASN A N 1
ATOM 1545 C CA . ASN A 1 193 ? -0.406 9.984 -8.403 1.00 88.75 193 ASN A CA 1
ATOM 1546 C C . ASN A 1 193 ? 0.430 9.297 -7.331 1.00 88.75 193 ASN A C 1
ATOM 1548 O O . ASN A 1 193 ? -0.074 8.440 -6.608 1.00 88.75 193 ASN A O 1
ATOM 1552 N N . ILE A 1 194 ? 1.669 9.752 -7.181 1.00 90.56 194 ILE A N 1
ATOM 1553 C CA . ILE A 1 194 ? 2.450 9.448 -5.986 1.00 90.56 194 ILE A CA 1
ATOM 1554 C C . ILE A 1 194 ? 2.049 10.412 -4.861 1.00 90.56 194 ILE A C 1
ATOM 1556 O O . ILE A 1 194 ? 1.590 11.524 -5.121 1.00 90.56 194 ILE A O 1
ATOM 1560 N N . SER A 1 195 ? 2.214 9.996 -3.609 1.00 89.25 195 SER A N 1
ATOM 1561 C CA . SER A 1 195 ? 2.006 10.859 -2.441 1.00 89.25 195 SER A CA 1
ATOM 1562 C C . SER A 1 195 ? 3.168 10.735 -1.464 1.00 89.25 195 SER A C 1
ATOM 1564 O O . SER A 1 195 ? 3.965 9.799 -1.555 1.00 89.25 195 SER A O 1
ATOM 1566 N N . SER A 1 196 ? 3.239 11.641 -0.489 1.00 90.56 196 SER A N 1
ATOM 1567 C CA . SER A 1 196 ? 4.245 11.575 0.575 1.00 90.56 196 SER A CA 1
ATOM 1568 C C . SER A 1 196 ? 4.167 10.262 1.363 1.00 90.56 196 SER A C 1
ATOM 1570 O O . SER A 1 196 ? 5.194 9.752 1.793 1.00 90.56 196 SER A O 1
ATOM 1572 N N . TYR A 1 197 ? 2.977 9.658 1.491 1.00 92.88 197 TYR A N 1
ATOM 1573 C CA . TYR A 1 197 ? 2.831 8.348 2.138 1.00 92.88 197 TYR A CA 1
ATOM 1574 C C . TYR A 1 197 ? 3.493 7.246 1.310 1.00 92.88 197 TYR A C 1
ATOM 1576 O O . TYR A 1 197 ? 4.257 6.465 1.867 1.00 92.88 197 TYR A O 1
ATOM 1584 N N . HIS A 1 198 ? 3.302 7.228 -0.016 1.00 94.12 198 HIS A N 1
ATOM 1585 C CA . HIS A 1 198 ? 4.025 6.286 -0.880 1.00 94.12 198 HIS A CA 1
ATOM 1586 C C . HIS A 1 198 ? 5.536 6.442 -0.719 1.00 94.12 198 HIS A C 1
ATOM 1588 O O . HIS A 1 198 ? 6.244 5.453 -0.572 1.00 94.12 198 HIS A O 1
ATOM 1594 N N . LEU A 1 199 ? 6.022 7.685 -0.715 1.00 94.56 199 LEU A N 1
ATOM 1595 C CA . LEU A 1 199 ? 7.447 7.965 -0.584 1.00 94.56 199 LEU A CA 1
ATOM 1596 C C . LEU A 1 199 ? 8.004 7.552 0.781 1.00 94.56 199 LEU A C 1
ATOM 1598 O O . LEU A 1 199 ? 9.129 7.077 0.831 1.00 94.56 199 LEU A O 1
ATOM 1602 N N . ALA A 1 200 ? 7.237 7.654 1.869 1.00 95.06 200 ALA A N 1
ATOM 1603 C CA . ALA A 1 200 ? 7.674 7.169 3.178 1.00 95.06 200 ALA A CA 1
ATOM 1604 C C . ALA A 1 200 ? 7.826 5.639 3.203 1.00 95.06 200 ALA A C 1
ATOM 1606 O O . ALA A 1 200 ? 8.829 5.131 3.705 1.00 95.06 200 ALA A O 1
ATOM 1607 N N . PHE A 1 201 ? 6.876 4.908 2.607 1.00 96.12 201 PHE A N 1
ATOM 1608 C CA . PHE A 1 201 ? 6.985 3.454 2.438 1.00 96.12 201 PHE A CA 1
ATOM 1609 C C . PHE A 1 201 ? 8.147 3.071 1.517 1.00 96.12 201 PHE A C 1
ATOM 1611 O O . PHE A 1 201 ? 8.888 2.141 1.819 1.00 96.12 201 PHE A O 1
ATOM 1618 N N . LEU A 1 202 ? 8.348 3.805 0.421 1.00 96.88 202 LEU A N 1
ATOM 1619 C CA . LEU A 1 202 ? 9.482 3.609 -0.481 1.00 96.88 202 LEU A CA 1
ATOM 1620 C C . LEU A 1 202 ? 10.816 3.901 0.208 1.00 96.88 202 LEU A C 1
ATOM 1622 O O . LEU A 1 202 ? 11.765 3.149 0.023 1.00 96.88 202 LEU A O 1
ATOM 1626 N N . ASN A 1 203 ? 10.888 4.942 1.036 1.00 95.44 203 ASN A N 1
ATOM 1627 C CA . ASN A 1 203 ? 12.081 5.253 1.811 1.00 95.44 203 ASN A CA 1
ATOM 1628 C C . ASN A 1 203 ? 12.433 4.093 2.747 1.00 95.44 203 ASN A C 1
ATOM 1630 O O . ASN A 1 203 ? 13.581 3.653 2.765 1.00 95.44 203 ASN A O 1
ATOM 1634 N N . ALA A 1 204 ? 11.439 3.546 3.454 1.00 95.75 204 ALA A N 1
ATOM 1635 C CA . ALA A 1 204 ? 11.625 2.364 4.291 1.00 95.75 204 ALA A CA 1
ATOM 1636 C C . ALA A 1 204 ? 12.073 1.141 3.482 1.00 95.75 204 ALA A C 1
ATOM 1638 O O . ALA A 1 204 ? 13.056 0.494 3.833 1.00 95.75 204 ALA A O 1
ATOM 1639 N N . ALA A 1 205 ? 11.427 0.878 2.347 1.00 97.31 205 ALA A N 1
ATOM 1640 C CA . ALA A 1 205 ? 11.771 -0.236 1.473 1.00 97.31 205 ALA A CA 1
ATOM 1641 C C . ALA A 1 205 ? 13.199 -0.134 0.899 1.00 97.31 205 ALA A C 1
ATOM 1643 O O . ALA A 1 205 ? 13.906 -1.134 0.786 1.00 97.31 205 ALA A O 1
ATOM 1644 N N . LEU A 1 206 ? 13.643 1.070 0.534 1.00 96.56 206 LEU A N 1
ATOM 1645 C CA . LEU A 1 206 ? 14.930 1.285 -0.130 1.00 96.56 206 LEU A CA 1
ATOM 1646 C C . LEU A 1 206 ? 16.093 1.364 0.860 1.00 96.56 206 LEU A C 1
ATOM 1648 O O . LEU A 1 206 ? 17.154 0.800 0.592 1.00 96.56 206 LEU A O 1
ATOM 1652 N N . THR A 1 207 ? 15.890 2.014 2.007 1.00 94.25 207 THR A N 1
ATOM 1653 C CA . THR A 1 207 ? 16.943 2.238 3.013 1.00 94.25 207 THR A CA 1
ATOM 1654 C C . THR A 1 207 ? 16.968 1.180 4.117 1.00 94.25 207 THR A C 1
ATOM 1656 O O . THR A 1 207 ? 17.982 1.038 4.797 1.00 94.25 207 THR A O 1
ATOM 1659 N N . GLY A 1 208 ? 15.870 0.442 4.320 1.00 91.75 208 GLY A N 1
ATOM 1660 C CA . GLY A 1 208 ? 15.678 -0.431 5.483 1.00 91.75 208 GLY A CA 1
ATOM 1661 C C . GLY A 1 208 ? 15.479 0.330 6.800 1.00 91.75 208 GLY A C 1
ATOM 1662 O O . GLY A 1 208 ? 15.452 -0.286 7.861 1.00 91.75 208 GLY A O 1
ATOM 1663 N N . GLN A 1 209 ? 15.367 1.660 6.752 1.00 90.88 209 GLN A N 1
ATOM 1664 C CA . GLN A 1 209 ? 15.154 2.515 7.915 1.00 90.88 209 GLN A CA 1
ATOM 1665 C C . GLN A 1 209 ? 13.740 3.084 7.904 1.00 90.88 209 GLN A C 1
ATOM 1667 O O . GLN A 1 209 ? 13.235 3.520 6.873 1.00 90.88 209 GLN A O 1
ATOM 1672 N N . THR A 1 210 ? 13.114 3.169 9.072 1.00 90.06 210 THR A N 1
ATOM 1673 C CA . THR A 1 210 ? 11.750 3.685 9.239 1.00 90.06 210 THR A CA 1
ATOM 1674 C C . THR A 1 210 ? 11.766 5.008 10.012 1.00 90.06 210 THR A C 1
ATOM 1676 O O . THR A 1 210 ? 11.409 5.037 11.192 1.00 90.06 210 THR A O 1
ATOM 1679 N N . PRO A 1 211 ? 12.192 6.130 9.391 1.00 90.88 211 PRO A N 1
ATOM 1680 C CA . PRO A 1 211 ? 12.162 7.430 10.058 1.00 90.88 211 PRO A CA 1
ATOM 1681 C C . PRO A 1 211 ? 10.726 7.884 10.345 1.00 90.88 211 PRO A C 1
ATOM 1683 O O . PRO A 1 211 ? 10.503 8.603 11.315 1.00 90.88 211 PRO A O 1
ATOM 1686 N N . TYR A 1 212 ? 9.750 7.428 9.551 1.00 92.69 212 TYR A N 1
ATOM 1687 C CA . TYR A 1 212 ? 8.322 7.689 9.739 1.00 92.69 212 TYR A CA 1
ATOM 1688 C C . TYR A 1 212 ? 7.603 6.484 10.324 1.00 92.69 212 TYR A C 1
ATOM 1690 O O . TYR A 1 212 ? 7.876 5.341 9.957 1.00 92.69 212 TYR A O 1
ATOM 1698 N N . HIS A 1 213 ? 6.608 6.767 11.156 1.00 94.00 213 HIS A N 1
ATOM 1699 C CA . HIS A 1 213 ? 5.760 5.756 11.761 1.00 94.00 213 HIS A CA 1
ATOM 1700 C C . HIS A 1 213 ? 4.718 5.239 10.768 1.00 94.00 213 HIS A C 1
ATOM 1702 O O . HIS A 1 213 ? 3.624 5.800 10.655 1.00 94.00 213 HIS A O 1
ATOM 1708 N N . LEU A 1 214 ? 5.045 4.163 10.046 1.00 95.25 214 LEU A N 1
ATOM 1709 C CA . LEU A 1 214 ? 4.236 3.627 8.941 1.00 95.25 214 LEU A CA 1
ATOM 1710 C C . LEU A 1 214 ? 2.789 3.312 9.350 1.00 95.25 214 LEU A C 1
ATOM 1712 O O . LEU A 1 214 ? 1.860 3.688 8.637 1.00 95.25 214 LEU A O 1
ATOM 1716 N N . GLY A 1 215 ? 2.569 2.740 10.538 1.00 95.38 215 GLY A N 1
ATOM 1717 C CA . GLY A 1 215 ? 1.214 2.492 11.044 1.00 95.38 215 GLY A CA 1
ATOM 1718 C C . GLY A 1 215 ? 0.402 3.771 11.290 1.00 95.38 215 GLY A C 1
ATOM 1719 O O . GLY A 1 215 ? -0.810 3.784 11.092 1.00 95.38 215 GLY A O 1
ATOM 1720 N N . SER A 1 216 ? 1.066 4.891 11.606 1.00 94.88 216 SER A N 1
ATOM 1721 C CA . SER A 1 216 ? 0.386 6.187 11.756 1.00 94.88 216 SER A CA 1
ATOM 1722 C C . SER A 1 216 ? -0.028 6.745 10.395 1.00 94.88 216 SER A C 1
ATOM 1724 O O . SER A 1 216 ? -1.070 7.383 10.282 1.00 94.88 216 SER A O 1
ATOM 1726 N N . LEU A 1 217 ? 0.753 6.476 9.342 1.00 94.81 217 LEU A N 1
ATOM 1727 C CA . LEU A 1 217 ? 0.423 6.879 7.975 1.00 94.81 217 LEU A CA 1
ATOM 1728 C C . LEU A 1 217 ? -0.780 6.093 7.449 1.00 94.81 217 LEU A C 1
ATOM 1730 O O . LEU A 1 217 ? -1.667 6.685 6.836 1.00 94.81 217 LEU A O 1
ATOM 1734 N N . ILE A 1 218 ? -0.846 4.792 7.749 1.00 94.56 218 ILE A N 1
ATOM 1735 C CA . ILE A 1 218 ? -2.019 3.955 7.460 1.00 94.56 218 ILE A CA 1
ATOM 1736 C C . ILE A 1 218 ? -3.245 4.497 8.201 1.00 94.56 218 ILE A C 1
ATOM 1738 O O . ILE A 1 218 ? -4.267 4.755 7.571 1.00 94.56 218 ILE A O 1
ATOM 1742 N N . ALA A 1 219 ? -3.134 4.751 9.510 1.00 95.12 219 ALA A N 1
ATOM 1743 C CA . ALA A 1 219 ? -4.232 5.286 10.315 1.00 95.12 219 ALA A CA 1
ATOM 1744 C C . ALA A 1 219 ? -4.725 6.651 9.802 1.00 95.12 219 ALA A C 1
ATOM 1746 O O . ALA A 1 219 ? -5.927 6.856 9.627 1.00 95.12 219 ALA A O 1
ATOM 1747 N N . ARG A 1 220 ? -3.809 7.574 9.474 1.00 93.12 220 ARG A N 1
ATOM 1748 C CA . ARG A 1 220 ? -4.147 8.863 8.842 1.00 93.12 220 ARG A CA 1
ATOM 1749 C C . ARG A 1 220 ? -4.901 8.660 7.541 1.00 93.12 220 ARG A C 1
ATOM 1751 O O . ARG A 1 220 ? -5.907 9.324 7.300 1.00 93.12 220 ARG A O 1
ATOM 1758 N N . ARG A 1 221 ? -4.434 7.736 6.707 1.00 90.62 221 ARG A N 1
ATOM 1759 C CA . ARG A 1 221 ? -5.043 7.493 5.409 1.00 90.62 221 ARG A CA 1
ATOM 1760 C C . ARG A 1 221 ? -6.431 6.860 5.526 1.00 90.62 221 ARG A C 1
ATOM 1762 O O . ARG A 1 221 ? -7.333 7.329 4.841 1.00 90.62 221 ARG A O 1
ATOM 1769 N N . LEU A 1 222 ? -6.636 5.900 6.422 1.00 91.88 222 LEU A N 1
ATOM 1770 C CA . LEU A 1 222 ? -7.964 5.347 6.716 1.00 91.88 222 LEU A CA 1
ATOM 1771 C C . LEU A 1 222 ? -8.916 6.398 7.297 1.00 91.88 222 LEU A C 1
ATOM 1773 O O . LEU A 1 222 ? -10.089 6.415 6.953 1.00 91.88 222 LEU A O 1
ATOM 1777 N N . SER A 1 223 ? -8.406 7.316 8.124 1.00 91.62 223 SER A N 1
ATOM 1778 C CA . SER A 1 223 ? -9.211 8.416 8.677 1.00 91.62 223 SER A CA 1
ATOM 1779 C C . SER A 1 223 ? -9.591 9.484 7.645 1.00 91.62 223 SER A C 1
ATOM 1781 O O . SER A 1 223 ? -10.480 10.303 7.884 1.00 91.62 223 SER A O 1
ATOM 1783 N N . SER A 1 224 ? -8.906 9.511 6.498 1.00 86.38 224 SER A N 1
ATOM 1784 C CA . SER A 1 224 ? -9.195 10.467 5.435 1.00 86.38 224 SER A CA 1
ATOM 1785 C C . SER A 1 224 ? -10.329 9.959 4.550 1.00 86.38 224 SER A C 1
ATOM 1787 O O . SER A 1 224 ? -10.311 8.824 4.078 1.00 86.38 224 SER A O 1
ATOM 1789 N N . ARG A 1 225 ? -11.309 10.827 4.290 1.00 80.06 225 ARG A N 1
ATOM 1790 C CA . ARG A 1 225 ? -12.459 10.507 3.438 1.00 80.06 225 ARG A CA 1
ATOM 1791 C C . ARG A 1 225 ? -12.015 10.161 2.015 1.00 80.06 225 ARG A C 1
ATOM 1793 O O . ARG A 1 225 ? -11.077 10.759 1.478 1.00 80.06 225 ARG A O 1
ATOM 1800 N N . GLY A 1 226 ? -12.704 9.212 1.392 1.00 80.25 226 GLY A N 1
ATOM 1801 C CA . GLY A 1 226 ? -12.437 8.794 0.023 1.00 80.25 226 GLY A CA 1
ATOM 1802 C C . GLY A 1 226 ? -12.931 7.378 -0.272 1.00 80.25 226 GLY A C 1
ATOM 1803 O O . GLY A 1 226 ? -13.732 6.843 0.489 1.00 80.25 226 GLY A O 1
ATOM 1804 N N . PRO A 1 227 ? -12.440 6.776 -1.368 1.00 84.38 227 PRO A N 1
ATOM 1805 C CA . PRO A 1 227 ? -12.805 5.423 -1.766 1.00 84.38 227 PRO A CA 1
ATOM 1806 C C . PRO A 1 227 ? -12.576 4.412 -0.645 1.00 84.38 227 PRO A C 1
ATOM 1808 O O . PRO A 1 227 ? -11.546 4.445 0.032 1.00 84.38 227 PRO A O 1
ATOM 1811 N N . ILE A 1 228 ? -13.529 3.498 -0.484 1.00 87.56 228 ILE A N 1
ATOM 1812 C CA . ILE A 1 228 ? -13.531 2.515 0.594 1.00 87.56 228 ILE A CA 1
ATOM 1813 C C . ILE A 1 228 ? -12.610 1.349 0.215 1.00 87.56 228 ILE A C 1
ATOM 1815 O O . ILE A 1 228 ? -12.989 0.463 -0.546 1.00 87.56 228 ILE A O 1
ATOM 1819 N N . PHE A 1 229 ? -11.397 1.354 0.757 1.00 90.31 229 PHE A N 1
ATOM 1820 C CA . PHE A 1 229 ? -10.421 0.265 0.687 1.00 90.31 229 PHE A CA 1
ATOM 1821 C C . PHE A 1 229 ? -9.883 -0.015 2.090 1.00 90.31 229 PHE A C 1
ATOM 1823 O O . PHE A 1 229 ? -9.844 0.882 2.930 1.00 90.31 229 PHE A O 1
ATOM 1830 N N . GLY A 1 230 ? -9.400 -1.235 2.322 1.00 90.50 230 GLY A N 1
ATOM 1831 C CA . GLY A 1 230 ? -8.844 -1.634 3.618 1.00 90.50 230 GLY A CA 1
ATOM 1832 C C . GLY A 1 230 ? -9.416 -2.936 4.166 1.00 90.50 230 GLY A C 1
ATOM 1833 O O . GLY A 1 230 ? -9.307 -3.174 5.364 1.00 90.50 230 GLY A O 1
ATOM 1834 N N . GLY A 1 231 ? -10.008 -3.788 3.322 1.00 93.19 231 GLY A N 1
ATOM 1835 C CA . GLY A 1 231 ? -10.587 -5.057 3.767 1.00 93.19 231 GLY A CA 1
ATOM 1836 C C . GLY A 1 231 ? -9.568 -5.972 4.444 1.00 93.19 231 GLY A C 1
ATOM 1837 O O . GLY A 1 231 ? -9.860 -6.543 5.490 1.00 93.19 231 GLY A O 1
ATOM 1838 N N . THR A 1 232 ? -8.336 -6.026 3.928 1.00 93.25 232 THR A N 1
ATOM 1839 C CA . THR A 1 232 ? -7.226 -6.759 4.565 1.00 93.25 232 THR A CA 1
ATOM 1840 C C . THR A 1 232 ? -6.902 -6.215 5.963 1.00 93.25 232 THR A C 1
ATOM 1842 O O . THR A 1 232 ? -6.718 -6.991 6.898 1.00 93.25 232 THR A O 1
ATOM 1845 N N . ILE A 1 233 ? -6.894 -4.887 6.139 1.00 94.56 233 ILE A N 1
ATOM 1846 C CA . ILE A 1 233 ? -6.669 -4.227 7.439 1.00 94.56 233 ILE A CA 1
ATOM 1847 C C . ILE A 1 233 ? -7.803 -4.580 8.406 1.00 94.56 233 ILE A C 1
ATOM 1849 O O . ILE A 1 233 ? -7.549 -5.007 9.532 1.00 94.56 233 ILE A O 1
ATOM 1853 N N . ALA A 1 234 ? -9.052 -4.442 7.955 1.00 95.44 234 ALA A N 1
ATOM 1854 C CA . ALA A 1 234 ? -10.235 -4.723 8.758 1.00 95.44 234 ALA A CA 1
ATOM 1855 C C . ALA A 1 234 ? -10.265 -6.186 9.226 1.00 95.44 234 ALA A C 1
ATOM 1857 O O . ALA A 1 234 ? -10.509 -6.456 10.402 1.00 95.44 234 ALA A O 1
ATOM 1858 N N . LEU A 1 235 ? -9.950 -7.134 8.336 1.00 95.62 235 LEU A N 1
ATOM 1859 C CA . LEU A 1 235 ? -9.904 -8.555 8.675 1.00 95.62 235 LEU A CA 1
ATOM 1860 C C . LEU A 1 235 ? -8.756 -8.895 9.632 1.00 95.62 235 LEU A C 1
ATOM 1862 O O . LEU A 1 235 ? -8.938 -9.697 10.551 1.00 95.62 235 LEU A O 1
ATOM 1866 N N . ARG A 1 236 ? -7.577 -8.289 9.451 1.00 95.25 236 ARG A N 1
ATOM 1867 C CA . ARG A 1 236 ? -6.455 -8.440 10.389 1.00 95.25 236 ARG A CA 1
ATOM 1868 C C . ARG A 1 236 ? -6.844 -8.012 11.793 1.00 95.25 236 ARG A C 1
ATOM 1870 O O . ARG A 1 236 ? -6.643 -8.773 12.733 1.00 95.25 236 ARG A O 1
ATOM 1877 N N . ILE A 1 237 ? -7.484 -6.855 11.916 1.00 96.44 237 ILE A N 1
ATOM 1878 C CA . ILE A 1 237 ? -7.974 -6.337 13.194 1.00 96.44 237 ILE A CA 1
ATOM 1879 C C . ILE A 1 237 ? -9.059 -7.238 13.785 1.00 96.44 237 ILE A C 1
ATOM 1881 O O . ILE A 1 237 ? -8.982 -7.571 14.964 1.00 96.44 237 ILE A O 1
ATOM 1885 N N . LEU A 1 238 ? -10.030 -7.685 12.981 1.00 97.06 238 LEU A N 1
ATOM 1886 C CA . LEU A 1 238 ? -11.058 -8.637 13.415 1.00 97.06 238 LEU A CA 1
ATOM 1887 C C . LEU A 1 238 ? -10.425 -9.907 14.013 1.00 97.06 238 LEU A C 1
ATOM 1889 O O . LEU A 1 238 ? -10.800 -10.344 15.100 1.00 97.06 238 LEU A O 1
ATOM 1893 N N . THR A 1 239 ? -9.424 -10.455 13.315 1.00 95.94 239 THR A N 1
ATOM 1894 C CA . THR A 1 239 ? -8.687 -11.661 13.725 1.00 95.94 239 THR A CA 1
ATOM 1895 C C . THR A 1 239 ? -7.901 -11.421 15.010 1.00 95.94 239 THR A C 1
ATOM 1897 O O . THR A 1 239 ? -7.953 -12.234 15.931 1.00 95.94 239 THR A O 1
ATOM 1900 N N . HIS A 1 240 ? -7.190 -10.295 15.083 1.00 96.69 240 HIS A N 1
ATOM 1901 C CA . HIS A 1 240 ? -6.389 -9.897 16.238 1.00 96.69 240 HIS A CA 1
ATOM 1902 C C . HIS A 1 240 ? -7.245 -9.755 17.501 1.00 96.69 240 HIS A C 1
ATOM 1904 O O . HIS A 1 240 ? -6.893 -10.269 18.560 1.00 96.69 240 HIS A O 1
ATOM 1910 N N . LEU A 1 241 ? -8.427 -9.151 17.360 1.00 96.69 241 LEU A N 1
ATOM 1911 C CA . LEU A 1 241 ? -9.423 -9.012 18.424 1.00 96.69 241 LEU A CA 1
ATOM 1912 C C . LEU A 1 241 ? -10.188 -10.309 18.731 1.00 96.69 241 LEU A C 1
ATOM 1914 O O . LEU A 1 241 ? -10.976 -10.336 19.675 1.00 96.69 241 LEU A O 1
ATOM 1918 N N . ARG A 1 242 ? -9.966 -11.380 17.954 1.00 97.00 242 ARG A N 1
ATOM 1919 C CA . ARG A 1 242 ? -10.657 -12.678 18.065 1.00 97.00 242 ARG A CA 1
ATOM 1920 C C . ARG A 1 242 ? -12.181 -12.550 17.990 1.00 97.00 242 ARG A C 1
ATOM 1922 O O . ARG A 1 242 ? -12.909 -13.263 18.679 1.00 97.00 242 ARG A O 1
ATOM 1929 N N . LEU A 1 243 ? -12.657 -11.630 17.157 1.00 95.81 243 LEU A N 1
ATOM 1930 C CA . LEU A 1 243 ? -14.079 -11.422 16.913 1.00 95.81 243 LEU A CA 1
ATOM 1931 C C . LEU A 1 243 ? -14.552 -12.301 15.743 1.00 95.81 243 LEU A C 1
ATOM 1933 O O . LEU A 1 243 ? -13.788 -12.526 14.800 1.00 95.81 243 LEU A O 1
ATOM 1937 N N . PRO A 1 244 ? -15.796 -12.810 15.778 1.00 95.69 244 PRO A N 1
ATOM 1938 C CA . PRO A 1 244 ? -16.328 -13.618 14.691 1.00 95.69 244 PRO A CA 1
ATOM 1939 C C . PRO A 1 244 ? -16.634 -12.762 13.456 1.00 95.69 244 PRO A C 1
ATOM 1941 O O . PRO A 1 244 ? -17.016 -11.595 13.560 1.00 95.69 244 PRO A O 1
ATOM 1944 N N . LEU A 1 245 ? -16.499 -13.375 12.282 1.00 96.00 245 LEU A N 1
ATOM 1945 C CA . LEU A 1 245 ? -17.031 -12.833 11.037 1.00 96.00 245 LEU A CA 1
ATOM 1946 C C . LEU A 1 245 ? -18.562 -12.985 11.026 1.00 96.00 245 LEU A C 1
ATOM 1948 O O . LEU A 1 245 ? -19.073 -14.018 11.462 1.00 96.00 245 LEU A O 1
ATOM 1952 N N . ASP A 1 246 ? -19.290 -11.986 10.523 1.00 94.06 246 ASP A N 1
ATOM 1953 C CA . ASP A 1 246 ? -20.728 -12.121 10.282 1.00 94.06 246 ASP A CA 1
ATOM 1954 C C . ASP A 1 246 ? -20.960 -13.118 9.138 1.00 94.06 246 ASP A C 1
ATOM 1956 O O . ASP A 1 246 ? -20.428 -12.955 8.040 1.00 94.06 246 ASP A O 1
ATOM 1960 N N . SER A 1 247 ? -21.764 -14.151 9.392 1.00 93.56 247 SER A N 1
ATOM 1961 C CA . SER A 1 247 ? -22.089 -15.189 8.411 1.00 93.56 247 SER A CA 1
ATOM 1962 C C . SER A 1 247 ? -22.865 -14.670 7.197 1.00 93.56 247 SER A C 1
ATOM 1964 O O . SER A 1 247 ? -22.950 -15.372 6.194 1.00 93.56 247 SER A O 1
ATOM 1966 N N . ASN A 1 248 ? -23.462 -13.480 7.294 1.00 95.19 248 ASN A N 1
ATOM 1967 C CA . ASN A 1 248 ? -24.192 -12.840 6.202 1.00 95.19 248 ASN A CA 1
ATOM 1968 C C . ASN A 1 248 ? -23.323 -11.871 5.389 1.00 95.19 248 ASN A C 1
ATOM 1970 O O . ASN A 1 248 ? -23.811 -11.318 4.402 1.00 95.19 248 ASN A O 1
ATOM 1974 N N . ASP A 1 249 ? -22.072 -11.622 5.796 1.00 96.88 249 ASP A N 1
ATOM 1975 C CA . ASP A 1 249 ? -21.192 -10.742 5.035 1.00 96.88 249 ASP A CA 1
ATOM 1976 C C . ASP A 1 249 ? -20.666 -11.446 3.780 1.00 96.88 249 ASP A C 1
ATOM 1978 O O . ASP A 1 249 ? -20.254 -12.606 3.800 1.00 96.88 249 ASP A O 1
ATOM 1982 N N . VAL A 1 250 ? -20.687 -10.726 2.663 1.00 96.31 250 VAL A N 1
ATOM 1983 C CA . VAL A 1 250 ? -20.364 -11.272 1.347 1.00 96.31 250 VAL A CA 1
ATOM 1984 C C . VAL A 1 250 ? -18.895 -10.987 1.022 1.00 96.31 250 VAL A C 1
ATOM 1986 O O . VAL A 1 250 ? -18.454 -9.837 1.158 1.00 96.31 250 VAL A O 1
ATOM 1989 N N . PRO A 1 251 ? -18.129 -11.991 0.556 1.00 96.50 251 PRO A N 1
ATOM 1990 C CA . PRO A 1 251 ? -16.769 -11.777 0.082 1.00 96.50 251 PRO A CA 1
ATOM 1991 C C . PRO A 1 251 ? -16.708 -10.801 -1.102 1.00 96.50 251 PRO A C 1
ATOM 1993 O O . PRO A 1 251 ? -17.499 -10.868 -2.044 1.00 96.50 251 PRO A O 1
ATOM 1996 N N . LEU A 1 252 ? -15.718 -9.917 -1.087 1.00 94.25 252 LEU A N 1
ATOM 1997 C CA . LEU A 1 252 ? -15.327 -9.083 -2.213 1.00 94.25 252 LEU A CA 1
ATOM 1998 C C . LEU A 1 252 ? -14.510 -9.911 -3.203 1.00 94.25 252 LEU A C 1
ATOM 2000 O O . LEU A 1 252 ? -13.635 -10.685 -2.813 1.00 94.25 252 LEU A O 1
ATOM 2004 N N . THR A 1 253 ? -14.742 -9.693 -4.497 1.00 92.12 253 THR A N 1
ATOM 2005 C CA . THR A 1 253 ? -13.957 -10.343 -5.549 1.00 92.12 253 THR A CA 1
ATOM 2006 C C . THR A 1 253 ? -12.474 -9.971 -5.412 1.00 92.12 253 THR A C 1
ATOM 2008 O O . THR A 1 253 ? -12.146 -8.779 -5.455 1.00 92.12 253 THR A O 1
ATOM 2011 N N . PRO A 1 254 ? -11.564 -10.955 -5.275 1.00 88.94 254 PRO A N 1
ATOM 2012 C CA . PRO A 1 254 ? -10.136 -10.688 -5.171 1.00 88.94 254 PRO A CA 1
ATOM 2013 C C . PRO A 1 254 ? -9.611 -9.942 -6.398 1.00 88.94 254 PRO A C 1
ATOM 2015 O O . PRO A 1 254 ? -9.995 -10.228 -7.533 1.00 88.94 254 PRO A O 1
ATOM 2018 N N . ARG A 1 255 ? -8.689 -9.004 -6.176 1.00 92.38 255 ARG A N 1
ATOM 2019 C CA . ARG A 1 255 ? -7.977 -8.295 -7.245 1.00 92.38 255 ARG A CA 1
ATOM 2020 C C . ARG A 1 255 ? -6.505 -8.651 -7.196 1.00 92.38 255 ARG A C 1
ATOM 2022 O O . ARG A 1 255 ? -5.941 -8.790 -6.113 1.00 92.38 255 ARG A O 1
ATOM 2029 N N . ARG A 1 256 ? -5.875 -8.760 -8.364 1.00 94.00 256 ARG A N 1
ATOM 2030 C CA . ARG A 1 256 ? -4.438 -9.003 -8.484 1.00 94.00 256 ARG A CA 1
ATOM 2031 C C . ARG A 1 256 ? -3.784 -7.972 -9.387 1.00 94.00 256 ARG A C 1
ATOM 2033 O O . ARG A 1 256 ? -4.393 -7.469 -10.326 1.00 94.00 256 ARG A O 1
ATOM 2040 N N . LEU A 1 257 ? -2.525 -7.680 -9.095 1.00 95.12 257 LEU A N 1
ATOM 2041 C CA . LEU A 1 257 ? -1.634 -6.899 -9.947 1.00 95.12 257 LEU A CA 1
ATOM 2042 C C . LEU A 1 257 ? -1.032 -7.787 -11.050 1.00 95.12 257 LEU A C 1
ATOM 2044 O O . LEU A 1 257 ? 0.179 -7.940 -11.158 1.00 95.12 257 LEU A O 1
ATOM 2048 N N . ASP A 1 258 ? -1.905 -8.423 -11.829 1.00 96.19 258 ASP A N 1
ATOM 2049 C CA . ASP A 1 258 ? -1.548 -9.307 -12.940 1.00 96.19 258 ASP A CA 1
ATOM 2050 C C . ASP A 1 258 ? -1.205 -8.532 -14.227 1.00 96.19 258 ASP A C 1
ATOM 2052 O O . ASP A 1 258 ? -1.170 -7.299 -14.256 1.00 96.19 258 ASP A O 1
ATOM 2056 N N . ILE A 1 259 ? -0.974 -9.252 -15.330 1.00 96.75 259 ILE A N 1
ATOM 2057 C CA . ILE A 1 259 ? -0.653 -8.640 -16.625 1.00 96.75 259 ILE A CA 1
ATOM 2058 C C . ILE A 1 259 ? -1.746 -7.673 -17.114 1.00 96.75 259 ILE A C 1
ATOM 2060 O O . ILE A 1 259 ? -1.429 -6.635 -17.694 1.00 96.75 259 ILE A O 1
ATOM 2064 N N . ALA A 1 260 ? -3.027 -7.960 -16.863 1.00 96.44 260 ALA A N 1
ATOM 2065 C CA . ALA A 1 260 ? -4.128 -7.099 -17.286 1.00 96.44 260 ALA A CA 1
ATOM 2066 C C . ALA A 1 260 ? -4.155 -5.802 -16.464 1.00 96.44 260 ALA A C 1
ATOM 2068 O O . ALA A 1 260 ? -4.270 -4.707 -17.027 1.00 96.44 260 ALA A O 1
ATOM 2069 N N . ALA A 1 261 ? -3.953 -5.901 -15.148 1.00 94.94 261 ALA A N 1
ATOM 2070 C CA . ALA A 1 261 ? -3.784 -4.741 -14.280 1.00 94.94 261 ALA A CA 1
ATOM 2071 C C . ALA A 1 261 ? -2.559 -3.905 -14.688 1.00 94.94 261 ALA A C 1
ATOM 2073 O O . ALA A 1 261 ? -2.634 -2.677 -14.780 1.00 94.94 261 ALA A O 1
ATOM 2074 N N . MET A 1 262 ? -1.439 -4.557 -15.007 1.00 96.38 262 MET A N 1
ATOM 2075 C CA . MET A 1 262 ? -0.200 -3.890 -15.414 1.00 96.38 262 MET A CA 1
ATOM 2076 C C . MET A 1 262 ? -0.320 -3.190 -16.774 1.00 96.38 262 MET A C 1
ATOM 2078 O O . MET A 1 262 ? 0.228 -2.097 -16.947 1.00 96.38 262 MET A O 1
ATOM 2082 N N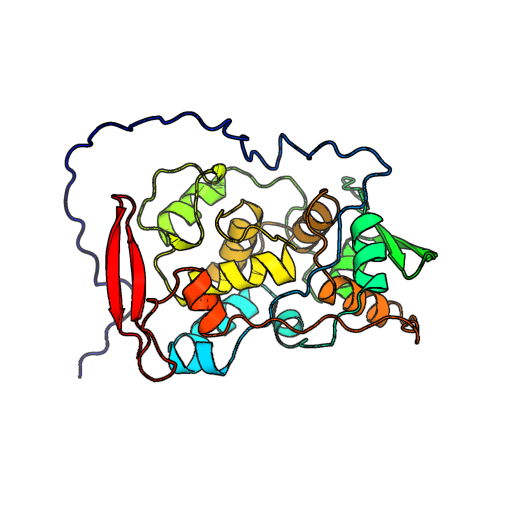 . LYS A 1 263 ? -1.122 -3.722 -17.704 1.00 96.00 263 LYS A N 1
ATOM 2083 C CA . LYS A 1 263 ? -1.528 -3.006 -18.927 1.00 96.00 263 LYS A CA 1
ATOM 2084 C C . LYS A 1 263 ? -2.364 -1.769 -18.615 1.00 96.00 263 LYS A C 1
ATOM 2086 O O . LYS A 1 263 ? -2.077 -0.689 -19.131 1.00 96.00 263 LYS A O 1
ATOM 2091 N N . SER A 1 264 ? -3.362 -1.901 -17.736 1.00 93.62 264 SER A N 1
ATOM 2092 C CA . SER A 1 264 ? -4.221 -0.780 -17.325 1.00 93.62 264 SER A CA 1
ATOM 2093 C C . SER A 1 264 ? -3.438 0.345 -16.643 1.00 93.62 264 SER A C 1
ATOM 2095 O O . SER A 1 264 ? -3.839 1.505 -16.715 1.00 93.62 264 SER A O 1
ATOM 2097 N N . HIS A 1 265 ? -2.329 0.021 -15.980 1.00 92.94 265 HIS A N 1
ATOM 2098 C CA . HIS A 1 265 ? -1.445 1.001 -15.355 1.00 92.94 265 HIS A CA 1
ATOM 2099 C C . HIS A 1 265 ? -0.379 1.574 -16.292 1.00 92.94 265 HIS A C 1
ATOM 2101 O O . HIS A 1 265 ? 0.380 2.448 -15.870 1.00 92.94 265 HIS A O 1
ATOM 2107 N N . HIS A 1 266 ? -0.328 1.129 -17.553 1.00 93.12 266 HIS A N 1
ATOM 2108 C CA . HIS A 1 266 ? 0.762 1.432 -18.483 1.00 93.12 266 HIS A CA 1
ATOM 2109 C C . HIS A 1 266 ? 2.138 1.074 -17.904 1.00 93.12 266 HIS A C 1
ATOM 2111 O O . HIS A 1 266 ? 3.125 1.759 -18.159 1.00 93.12 266 HIS A O 1
ATOM 2117 N N . PHE A 1 267 ? 2.194 0.025 -17.082 1.00 95.62 267 PHE A N 1
ATOM 2118 C CA . PHE A 1 267 ? 3.447 -0.552 -16.617 1.00 95.62 267 PHE A CA 1
ATOM 2119 C C . PHE A 1 267 ? 4.109 -1.325 -17.762 1.00 95.62 267 PHE A C 1
ATOM 2121 O O . PHE A 1 267 ? 5.299 -1.160 -18.014 1.00 95.62 267 PHE A O 1
ATOM 2128 N N . VAL A 1 268 ? 3.310 -2.117 -18.477 1.00 97.00 268 VAL A N 1
ATOM 2129 C CA . VAL A 1 268 ? 3.691 -2.790 -19.722 1.00 97.00 268 VAL A CA 1
ATOM 2130 C C . VAL A 1 268 ? 2.904 -2.244 -20.917 1.00 97.00 268 VAL A C 1
ATOM 2132 O O . VAL A 1 268 ? 1.905 -1.532 -20.752 1.00 97.00 268 VAL A O 1
ATOM 2135 N N . THR A 1 269 ? 3.347 -2.570 -22.128 1.00 96.44 269 THR A N 1
ATOM 2136 C CA . THR A 1 269 ? 2.625 -2.275 -23.372 1.00 96.44 269 THR A CA 1
ATOM 2137 C C . THR A 1 269 ? 1.322 -3.073 -23.481 1.00 96.44 269 THR A C 1
ATOM 2139 O O . THR A 1 269 ? 1.121 -4.101 -22.832 1.00 96.44 269 THR A O 1
ATOM 2142 N N . THR A 1 270 ? 0.389 -2.603 -24.311 1.00 95.69 270 THR A N 1
ATOM 2143 C CA . THR A 1 270 ? -0.933 -3.236 -24.474 1.00 95.69 270 THR A CA 1
ATOM 2144 C C . THR A 1 270 ? -0.873 -4.611 -25.139 1.00 95.69 270 THR A C 1
ATOM 2146 O O . THR A 1 270 ? -1.737 -5.451 -24.886 1.00 95.69 270 THR A O 1
ATOM 2149 N N . ASP A 1 271 ? 0.145 -4.851 -25.958 1.00 95.81 271 ASP A N 1
ATOM 2150 C CA . ASP A 1 271 ? 0.432 -6.101 -26.666 1.00 95.81 271 ASP A CA 1
ATOM 2151 C C . ASP A 1 271 ? 1.267 -7.093 -25.842 1.00 95.81 271 ASP A C 1
ATOM 2153 O O . ASP A 1 271 ? 1.349 -8.260 -26.215 1.00 95.81 271 ASP A O 1
ATOM 2157 N N . SER A 1 272 ? 1.803 -6.678 -24.686 1.00 96.38 272 SER A N 1
ATOM 2158 C CA . SER A 1 272 ? 2.560 -7.566 -23.797 1.00 96.38 272 SER A CA 1
ATOM 2159 C C . SER A 1 272 ? 1.763 -8.821 -23.423 1.00 96.38 272 SER A C 1
ATOM 2161 O O . SER A 1 272 ? 0.565 -8.761 -23.136 1.00 96.38 272 SER A O 1
ATOM 2163 N N . THR A 1 273 ? 2.426 -9.966 -23.378 1.00 95.62 273 THR A N 1
ATOM 2164 C CA . THR A 1 273 ? 1.863 -11.233 -22.883 1.00 95.62 273 THR A CA 1
ATOM 2165 C C . THR A 1 273 ? 2.662 -11.697 -21.672 1.00 95.62 273 THR A C 1
ATOM 2167 O O . THR A 1 273 ? 3.635 -11.042 -21.307 1.00 95.62 273 THR A O 1
ATOM 2170 N N . ILE A 1 274 ? 2.254 -12.789 -21.019 1.00 92.44 274 ILE A N 1
ATOM 2171 C CA . ILE A 1 274 ? 3.038 -13.325 -19.899 1.00 92.44 274 ILE A CA 1
ATOM 2172 C C . ILE A 1 274 ? 4.435 -13.780 -20.358 1.00 92.44 274 ILE A C 1
ATOM 2174 O O . ILE A 1 274 ? 5.395 -13.568 -19.633 1.00 92.44 274 ILE A O 1
ATOM 2178 N N . ASP A 1 275 ? 4.546 -14.294 -21.587 1.00 90.69 275 ASP A N 1
ATOM 2179 C CA . ASP A 1 275 ? 5.791 -14.824 -22.161 1.00 90.69 275 ASP A CA 1
ATOM 2180 C C . ASP A 1 275 ? 6.634 -13.764 -22.892 1.00 90.69 275 ASP A C 1
ATOM 2182 O O . ASP A 1 275 ? 7.744 -14.038 -23.339 1.00 90.69 275 ASP A O 1
ATOM 2186 N N . ASN A 1 276 ? 6.088 -12.562 -23.091 1.00 94.50 276 ASN A N 1
ATOM 2187 C CA . ASN A 1 276 ? 6.770 -11.464 -23.768 1.00 94.50 276 ASN A CA 1
ATOM 2188 C C . ASN A 1 276 ? 6.262 -10.136 -23.208 1.00 94.50 276 ASN A C 1
ATOM 2190 O O . ASN A 1 276 ? 5.316 -9.535 -23.736 1.00 94.50 276 ASN A O 1
ATOM 2194 N N . MET A 1 277 ? 6.857 -9.715 -22.095 1.00 97.06 277 MET A N 1
ATOM 2195 C CA . MET A 1 277 ? 6.521 -8.462 -21.434 1.00 97.06 277 MET A CA 1
ATOM 2196 C C . MET A 1 277 ? 7.447 -7.342 -21.892 1.00 97.06 277 MET A C 1
ATOM 2198 O O . MET A 1 277 ? 8.669 -7.461 -21.852 1.00 97.06 277 MET A O 1
ATOM 2202 N N . VAL A 1 278 ? 6.859 -6.205 -22.246 1.00 97.50 278 VAL A N 1
ATOM 2203 C CA . VAL A 1 278 ? 7.592 -5.000 -22.629 1.00 97.50 278 VAL A CA 1
ATOM 2204 C C . VAL A 1 278 ? 7.252 -3.895 -21.641 1.00 97.50 278 VAL A C 1
ATOM 2206 O O . VAL A 1 278 ? 6.133 -3.381 -21.606 1.00 97.50 278 VAL A O 1
ATOM 2209 N N . TYR A 1 279 ? 8.220 -3.545 -20.801 1.00 97.44 279 TYR A N 1
ATOM 2210 C CA . TYR A 1 279 ? 8.100 -2.498 -19.799 1.00 97.44 279 TYR A CA 1
ATOM 2211 C C . TYR A 1 279 ? 8.140 -1.105 -20.426 1.00 97.44 279 TYR A C 1
ATOM 2213 O O . TYR A 1 279 ? 8.968 -0.820 -21.291 1.00 97.44 279 TYR A O 1
ATOM 2221 N N . ARG A 1 280 ? 7.279 -0.214 -19.926 1.00 94.31 280 ARG A N 1
ATOM 2222 C CA . ARG A 1 280 ? 7.198 1.186 -20.347 1.00 94.31 280 ARG A CA 1
ATOM 2223 C C . ARG A 1 280 ? 7.948 2.083 -19.366 1.00 94.31 280 ARG A C 1
ATOM 2225 O O . ARG A 1 280 ? 7.510 2.320 -18.231 1.00 94.31 280 ARG A O 1
ATOM 2232 N N . MET A 1 281 ? 9.083 2.603 -19.816 1.00 92.94 281 MET A N 1
ATOM 2233 C CA . MET A 1 281 ? 9.913 3.556 -19.086 1.00 92.94 281 MET A CA 1
ATOM 2234 C C . MET A 1 281 ? 9.624 4.978 -19.578 1.00 92.94 281 MET A C 1
ATOM 2236 O O . MET A 1 281 ? 9.770 5.257 -20.764 1.00 92.94 281 MET A O 1
ATOM 2240 N N . LEU A 1 282 ? 9.213 5.877 -18.678 1.00 88.25 282 LEU A N 1
ATOM 2241 C CA . LEU A 1 282 ? 8.820 7.249 -19.013 1.00 88.25 282 LEU A CA 1
ATOM 2242 C C . LEU A 1 282 ? 9.787 8.250 -18.379 1.00 88.25 282 LEU A C 1
ATOM 2244 O O . LEU A 1 282 ? 9.943 8.280 -17.158 1.00 88.25 282 LEU A O 1
ATOM 2248 N N . PHE A 1 283 ? 10.383 9.101 -19.205 1.00 83.50 283 PHE A N 1
ATOM 2249 C CA . PHE A 1 283 ? 11.335 10.126 -18.790 1.00 83.50 283 PHE A CA 1
ATOM 2250 C C . PHE A 1 283 ? 10.628 11.457 -18.497 1.00 83.50 283 PHE A C 1
ATOM 2252 O O . PHE A 1 283 ? 9.488 11.702 -18.909 1.00 83.50 283 PHE A O 1
ATOM 2259 N N . ALA A 1 284 ? 11.300 12.340 -17.754 1.00 75.12 284 ALA A N 1
ATOM 2260 C CA . ALA A 1 284 ? 10.744 13.631 -17.341 1.00 75.12 284 ALA A CA 1
ATOM 2261 C C . ALA A 1 284 ? 10.433 14.572 -18.523 1.00 75.12 284 ALA A C 1
ATOM 2263 O O . ALA A 1 284 ? 9.514 15.388 -18.438 1.00 75.12 284 ALA A O 1
ATOM 2264 N N . ASP A 1 285 ? 11.161 14.431 -19.631 1.00 79.75 285 ASP A N 1
ATOM 2265 C CA . ASP A 1 285 ? 10.942 15.154 -20.890 1.00 79.75 285 ASP A CA 1
ATOM 2266 C C . ASP A 1 285 ? 9.740 14.626 -21.701 1.00 79.75 285 ASP A C 1
ATOM 2268 O O . ASP A 1 285 ? 9.366 15.218 -22.713 1.00 79.75 285 ASP A O 1
ATOM 2272 N N . GLY A 1 286 ? 9.099 13.551 -21.231 1.00 80.62 286 GLY A N 1
ATOM 2273 C CA . GLY A 1 286 ? 7.969 12.899 -21.883 1.00 80.62 286 GLY A CA 1
ATOM 2274 C C . GLY A 1 286 ? 8.367 11.825 -22.892 1.00 80.62 286 GLY A C 1
ATOM 2275 O O . GLY A 1 286 ? 7.470 11.198 -23.455 1.00 80.62 286 GLY A O 1
ATOM 2276 N N . ASN A 1 287 ? 9.665 11.590 -23.105 1.00 85.38 287 ASN A N 1
ATOM 2277 C CA . ASN A 1 287 ? 10.124 10.482 -23.927 1.00 85.38 287 ASN A CA 1
ATOM 2278 C C . ASN A 1 287 ? 9.801 9.156 -23.253 1.00 85.38 287 ASN A C 1
ATOM 2280 O O . ASN A 1 287 ? 9.857 9.019 -22.030 1.00 85.38 287 ASN A O 1
ATOM 2284 N N . GLU A 1 288 ? 9.497 8.164 -24.075 1.00 89.62 288 GLU A N 1
ATOM 2285 C CA . GLU A 1 288 ? 9.189 6.824 -23.620 1.00 89.62 288 GLU A CA 1
ATOM 2286 C C . GLU A 1 288 ? 10.159 5.827 -24.246 1.00 89.62 288 GLU A C 1
ATOM 2288 O O . GLU A 1 288 ? 10.526 5.954 -25.416 1.00 89.62 288 GLU A O 1
ATOM 2293 N N . LYS A 1 289 ? 10.591 4.846 -23.455 1.00 92.31 289 LYS A N 1
ATOM 2294 C CA . LYS A 1 289 ? 11.362 3.702 -23.930 1.00 92.31 289 LYS A CA 1
ATOM 2295 C C . LYS A 1 289 ? 10.660 2.415 -23.548 1.00 92.31 289 LYS A C 1
ATOM 2297 O O . LYS A 1 289 ? 10.245 2.230 -22.405 1.00 92.31 289 LYS A O 1
ATOM 2302 N N . GLU A 1 290 ? 10.597 1.525 -24.519 1.00 95.44 290 GLU A N 1
ATOM 2303 C CA . GLU A 1 290 ? 10.133 0.160 -24.354 1.00 95.44 290 GLU A CA 1
ATOM 2304 C C . GLU A 1 290 ? 11.332 -0.737 -24.056 1.00 95.44 290 GLU A C 1
ATOM 2306 O O . GLU A 1 290 ? 12.343 -0.707 -24.762 1.00 95.44 290 GLU A O 1
ATOM 2311 N N . ILE A 1 291 ? 11.240 -1.490 -22.964 1.00 95.94 291 ILE A N 1
ATOM 2312 C CA . ILE A 1 291 ? 12.313 -2.354 -22.481 1.00 95.94 291 ILE A CA 1
ATOM 2313 C C . ILE A 1 291 ? 11.745 -3.765 -22.360 1.00 95.94 291 ILE A C 1
ATOM 2315 O O . ILE A 1 291 ? 10.878 -3.979 -21.511 1.00 95.94 291 ILE A O 1
ATOM 2319 N N . PRO A 1 292 ? 12.206 -4.727 -23.175 1.00 96.50 292 PRO A N 1
ATOM 2320 C CA . PRO A 1 292 ? 11.862 -6.127 -22.977 1.00 96.50 292 PRO A CA 1
ATOM 2321 C C . PRO A 1 292 ? 12.277 -6.566 -21.573 1.00 96.50 292 PRO A C 1
ATOM 2323 O O . PRO A 1 292 ? 13.414 -6.326 -21.153 1.00 96.50 292 PRO A O 1
ATOM 2326 N N . LEU A 1 293 ? 11.340 -7.160 -20.843 1.00 95.50 293 LEU A N 1
ATOM 2327 C CA . LEU A 1 293 ? 11.638 -7.856 -19.598 1.00 95.50 293 LEU A CA 1
ATOM 2328 C C . LEU A 1 293 ? 12.137 -9.282 -19.919 1.00 95.50 293 LEU A C 1
ATOM 2330 O O . LEU A 1 293 ? 11.964 -9.720 -21.059 1.00 95.50 293 LEU A O 1
ATOM 2334 N N . PRO A 1 294 ? 12.842 -9.935 -18.974 1.00 89.56 294 PRO A N 1
ATOM 2335 C CA . PRO A 1 294 ? 13.473 -11.241 -19.182 1.00 89.56 294 PRO A CA 1
ATOM 2336 C C . PRO A 1 294 ? 12.538 -12.350 -19.663 1.00 89.56 294 PRO A C 1
ATOM 2338 O O . PRO A 1 294 ? 11.329 -12.277 -19.362 1.00 89.56 294 PRO A O 1
#